Protein AF-A0A379QWG7-F1 (afdb_monomer_lite)

Radius of gyration: 18.18 Å; chains: 1; bounding box: 47×45×58 Å

Structure (mmCIF, N/CA/C/O backbone):
data_AF-A0A379QWG7-F1
#
_entry.id   AF-A0A379QWG7-F1
#
loop_
_atom_site.group_PDB
_atom_site.id
_atom_site.type_symbol
_atom_site.label_atom_id
_atom_site.label_alt_id
_atom_site.label_comp_id
_atom_site.label_asym_id
_atom_site.label_entity_id
_atom_site.label_seq_id
_atom_site.pdbx_PDB_ins_code
_atom_site.Cartn_x
_atom_site.Cartn_y
_atom_site.Cartn_z
_atom_site.occupancy
_atom_site.B_iso_or_equiv
_atom_site.auth_seq_id
_atom_site.auth_comp_id
_atom_site.auth_asym_id
_atom_site.auth_atom_id
_atom_site.pdbx_PDB_model_num
ATOM 1 N N . MET A 1 1 ? 1.769 11.450 21.518 1.00 50.53 1 MET A N 1
ATOM 2 C CA . MET A 1 1 ? 1.820 11.719 20.057 1.00 50.53 1 MET A CA 1
ATOM 3 C C . MET A 1 1 ? 2.424 10.487 19.404 1.00 50.53 1 MET A C 1
ATOM 5 O O . MET A 1 1 ? 3.261 9.850 20.027 1.00 50.53 1 MET A O 1
ATOM 9 N N . THR A 1 2 ? 2.020 10.088 18.199 1.00 61.00 2 THR A N 1
ATOM 10 C CA . THR A 1 2 ? 2.619 8.889 17.585 1.00 61.00 2 THR A CA 1
ATOM 11 C C . THR A 1 2 ? 4.026 9.212 17.104 1.00 61.00 2 THR A C 1
ATOM 13 O O . THR A 1 2 ? 4.206 9.893 16.099 1.00 61.00 2 THR A O 1
ATOM 16 N N . HIS A 1 3 ? 5.034 8.744 17.835 1.00 81.44 3 HIS A N 1
ATOM 17 C CA . HIS A 1 3 ? 6.423 8.904 17.430 1.00 81.44 3 HIS A CA 1
ATOM 18 C C . HIS A 1 3 ? 6.756 7.872 16.356 1.00 81.44 3 HIS A C 1
ATOM 20 O O . HIS A 1 3 ? 6.786 6.666 16.615 1.00 81.44 3 HIS A O 1
ATOM 26 N N . TYR A 1 4 ? 7.032 8.355 15.151 1.00 88.44 4 TYR A N 1
ATOM 27 C CA . TYR A 1 4 ? 7.558 7.543 14.069 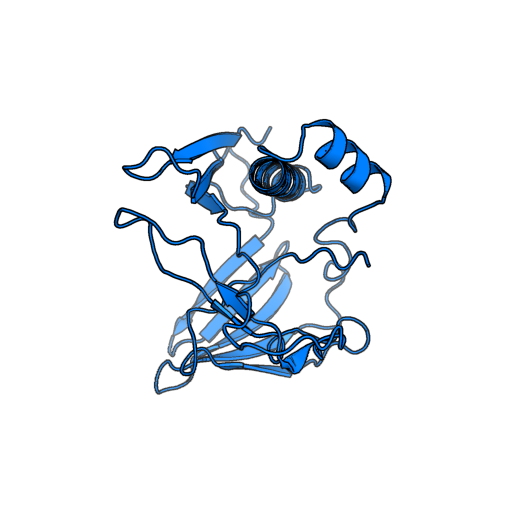1.00 88.44 4 TYR A CA 1
ATOM 28 C C . TYR A 1 4 ? 8.838 8.162 13.516 1.00 88.44 4 TYR A C 1
ATOM 30 O O . TYR A 1 4 ? 9.071 9.366 13.611 1.00 88.44 4 TYR A O 1
ATOM 38 N N . TRP A 1 5 ? 9.686 7.319 12.948 1.00 92.31 5 TRP A N 1
ATOM 39 C CA . TRP A 1 5 ? 10.836 7.740 12.159 1.00 92.31 5 TRP A CA 1
ATOM 40 C C . TRP A 1 5 ? 10.999 6.779 10.995 1.00 92.31 5 TRP A C 1
ATOM 42 O O . TRP A 1 5 ? 10.499 5.652 11.023 1.00 92.31 5 TRP A O 1
ATOM 52 N N . TRP A 1 6 ? 11.723 7.215 9.975 1.00 93.81 6 TRP A N 1
ATOM 53 C CA . TRP A 1 6 ? 12.024 6.377 8.831 1.00 93.81 6 TRP A CA 1
ATOM 54 C C . TRP A 1 6 ? 13.507 6.362 8.512 1.00 93.81 6 TRP A C 1
ATOM 56 O O . TRP A 1 6 ? 14.274 7.233 8.927 1.00 93.81 6 TRP A O 1
ATOM 66 N N . LYS A 1 7 ? 13.896 5.357 7.740 1.00 93.31 7 LYS A N 1
ATOM 67 C CA . LYS A 1 7 ? 15.240 5.195 7.210 1.00 93.31 7 LYS A CA 1
ATOM 68 C C . LYS A 1 7 ? 15.156 4.731 5.762 1.00 93.31 7 LYS A C 1
ATOM 70 O O . LYS A 1 7 ? 14.392 3.820 5.447 1.00 93.31 7 LYS A O 1
ATOM 75 N N . ASP A 1 8 ? 15.977 5.323 4.904 1.00 92.06 8 ASP A N 1
ATOM 76 C CA . ASP A 1 8 ? 16.144 4.837 3.538 1.00 92.06 8 ASP A CA 1
ATOM 77 C C . ASP A 1 8 ? 16.854 3.485 3.519 1.00 92.06 8 ASP A C 1
ATOM 79 O O . ASP A 1 8 ? 17.872 3.273 4.189 1.00 92.06 8 ASP A O 1
ATOM 83 N N . LEU A 1 9 ? 16.312 2.570 2.724 1.00 89.25 9 LEU A N 1
ATOM 84 C CA . LEU A 1 9 ? 16.911 1.277 2.460 1.00 89.25 9 LEU A CA 1
ATOM 85 C C . LEU A 1 9 ? 17.646 1.335 1.129 1.00 89.25 9 LEU A C 1
ATOM 87 O O . LEU A 1 9 ? 17.055 1.626 0.089 1.00 89.25 9 LEU A O 1
ATOM 91 N N . LEU A 1 10 ? 18.942 1.041 1.179 1.00 89.38 10 LEU A N 1
ATOM 92 C CA . LEU A 1 10 ? 19.807 0.936 0.013 1.00 89.38 10 LEU A CA 1
ATOM 93 C C . LEU A 1 10 ? 20.248 -0.520 -0.162 1.00 89.38 10 LEU A C 1
ATOM 95 O O . LEU A 1 10 ? 20.525 -1.201 0.829 1.00 89.38 10 LEU A O 1
ATOM 99 N N . ASP A 1 11 ? 20.329 -0.996 -1.403 1.00 87.12 11 ASP A N 1
ATOM 100 C CA . ASP A 1 11 ? 20.939 -2.295 -1.699 1.00 87.12 11 ASP A CA 1
ATOM 101 C C . ASP A 1 11 ? 22.477 -2.251 -1.605 1.00 87.12 11 ASP A C 1
ATOM 103 O O . ASP A 1 11 ? 23.086 -1.224 -1.294 1.00 87.12 11 ASP A O 1
ATOM 107 N N . ARG A 1 12 ? 23.135 -3.377 -1.911 1.00 85.81 12 ARG A N 1
ATOM 108 C CA . ARG A 1 12 ? 24.607 -3.481 -1.909 1.00 85.81 12 ARG A CA 1
ATOM 109 C C . ARG A 1 12 ? 25.300 -2.571 -2.930 1.00 85.81 12 ARG A C 1
ATOM 111 O O . ARG A 1 12 ? 26.495 -2.332 -2.797 1.00 85.81 12 ARG A O 1
ATOM 118 N N . ASN A 1 13 ? 24.571 -2.072 -3.926 1.00 87.31 13 ASN A N 1
ATOM 119 C CA . ASN A 1 13 ? 25.066 -1.168 -4.959 1.00 87.31 13 ASN A CA 1
ATOM 120 C C . ASN A 1 13 ? 24.729 0.303 -4.650 1.00 87.31 13 ASN A C 1
ATOM 122 O O . ASN A 1 13 ? 24.830 1.145 -5.543 1.00 87.31 13 ASN A O 1
ATOM 126 N N . ASN A 1 14 ? 24.313 0.618 -3.416 1.00 86.75 14 ASN A N 1
ATOM 127 C CA . ASN A 1 14 ? 23.838 1.939 -2.993 1.00 86.75 14 ASN A CA 1
ATOM 128 C C . ASN A 1 14 ? 22.630 2.458 -3.793 1.00 86.75 14 ASN A C 1
ATOM 130 O O . ASN A 1 14 ? 22.394 3.666 -3.852 1.00 86.75 14 ASN A O 1
ATOM 134 N N . ARG A 1 15 ? 21.839 1.570 -4.407 1.00 87.31 15 ARG A N 1
ATOM 135 C CA . ARG A 1 15 ? 20.581 1.954 -5.055 1.00 87.31 15 ARG A CA 1
ATOM 136 C C . ARG A 1 15 ? 19.470 1.972 -4.025 1.00 87.31 15 ARG A C 1
ATOM 138 O O . ARG A 1 15 ? 19.380 1.067 -3.202 1.00 87.31 15 ARG A O 1
ATOM 145 N N . TRP A 1 16 ? 18.616 2.985 -4.089 1.00 87.88 16 TRP A N 1
ATOM 146 C CA . TRP A 1 16 ? 17.470 3.100 -3.197 1.00 87.88 16 TRP A CA 1
ATOM 147 C C . TRP A 1 16 ? 16.406 2.043 -3.518 1.00 87.88 16 TRP A C 1
ATOM 149 O O . TRP A 1 16 ? 16.041 1.857 -4.677 1.00 87.88 16 TRP A O 1
ATOM 159 N N . GLN A 1 17 ? 15.932 1.345 -2.486 1.00 86.50 17 GLN A N 1
ATOM 160 C CA . GLN A 1 17 ? 15.049 0.176 -2.593 1.00 86.50 17 GLN A CA 1
ATOM 161 C C . GLN A 1 17 ? 13.697 0.366 -1.899 1.00 86.50 17 GLN A C 1
ATOM 163 O O . GLN A 1 17 ? 12.757 -0.387 -2.163 1.00 86.50 17 GLN A O 1
ATOM 168 N N . GLY A 1 18 ? 13.597 1.339 -0.996 1.00 88.94 18 GLY A N 1
ATOM 169 C CA . GLY A 1 18 ? 12.393 1.595 -0.219 1.00 88.94 18 GLY A CA 1
ATOM 170 C C . GLY A 1 18 ? 12.673 2.369 1.062 1.00 88.94 18 GLY A C 1
ATOM 171 O O . GLY A 1 18 ? 13.800 2.776 1.347 1.00 88.94 18 GLY A O 1
ATOM 172 N N . LEU A 1 19 ? 11.620 2.537 1.849 1.00 91.06 19 LEU A N 1
ATOM 173 C CA . LEU A 1 19 ? 11.613 3.239 3.119 1.00 91.06 19 LEU A CA 1
ATOM 174 C C . LEU A 1 19 ? 11.220 2.263 4.232 1.00 91.06 19 LEU A C 1
ATOM 176 O O . LEU A 1 19 ? 10.144 1.666 4.197 1.00 91.06 19 LEU A O 1
ATOM 180 N N . GLU A 1 20 ? 12.078 2.117 5.236 1.00 91.56 20 GLU A N 1
ATOM 181 C CA . GLU A 1 20 ? 11.698 1.467 6.486 1.00 91.56 20 GLU A CA 1
ATOM 182 C C . GLU A 1 20 ? 11.073 2.508 7.409 1.00 91.56 20 GLU A C 1
ATOM 184 O O . GLU A 1 20 ? 11.750 3.441 7.836 1.00 91.56 20 GLU A O 1
ATOM 189 N N . LEU A 1 21 ? 9.798 2.336 7.737 1.00 90.12 21 LEU A N 1
ATOM 190 C CA . LEU A 1 21 ? 9.061 3.171 8.676 1.00 90.12 21 LEU A CA 1
ATOM 191 C C . LEU A 1 21 ? 8.935 2.428 10.005 1.00 90.12 21 LEU A C 1
ATOM 193 O O . LEU A 1 21 ? 8.386 1.330 10.062 1.00 90.12 21 LEU A O 1
ATOM 197 N N . THR A 1 22 ? 9.421 3.019 11.092 1.00 90.06 22 THR A N 1
ATOM 198 C CA . THR A 1 22 ? 9.219 2.472 12.436 1.00 90.06 22 THR A CA 1
ATOM 199 C C . THR A 1 22 ? 8.227 3.331 13.194 1.00 90.06 22 THR A C 1
ATOM 201 O O . THR A 1 22 ? 8.456 4.521 13.396 1.00 90.06 22 THR A O 1
ATOM 204 N N . VAL A 1 23 ? 7.143 2.705 13.645 1.00 86.38 23 VAL A N 1
ATOM 205 C CA . VAL A 1 23 ? 6.080 3.344 14.419 1.00 86.38 23 VAL A CA 1
ATOM 206 C C . VAL A 1 23 ? 6.169 2.858 15.863 1.00 86.38 23 VAL A C 1
ATOM 208 O O . VAL A 1 23 ? 6.105 1.653 16.117 1.00 86.38 23 VAL A O 1
ATOM 211 N N . ARG A 1 24 ? 6.319 3.775 16.826 1.00 83.38 24 ARG A N 1
ATOM 212 C CA . ARG A 1 24 ? 6.242 3.457 18.260 1.00 83.38 24 ARG A CA 1
ATOM 213 C C . ARG A 1 24 ? 4.865 3.800 18.811 1.00 83.38 24 ARG A C 1
ATOM 215 O O . ARG A 1 24 ? 4.345 4.887 18.578 1.00 83.38 24 ARG A O 1
ATOM 222 N N . ALA A 1 25 ? 4.312 2.879 19.595 1.00 68.69 25 ALA A N 1
ATOM 223 C CA . ALA A 1 25 ? 3.125 3.143 20.393 1.00 68.69 25 ALA A CA 1
ATOM 224 C C . ALA A 1 25 ? 3.526 3.942 21.634 1.00 68.69 25 ALA A C 1
ATOM 226 O O . ALA A 1 25 ? 4.275 3.449 22.476 1.00 68.69 25 ALA A O 1
ATOM 227 N N . GLU A 1 26 ? 2.980 5.144 21.783 1.00 61.19 26 GLU A N 1
ATOM 228 C CA . GLU A 1 26 ? 2.817 5.748 23.102 1.00 61.19 26 GLU A CA 1
ATOM 229 C C . GLU A 1 26 ? 1.420 5.406 23.600 1.00 61.19 26 GLU A C 1
ATOM 231 O O . GLU A 1 26 ? 0.471 5.995 23.103 1.00 61.19 26 GLU A O 1
ATOM 236 N N . GLN A 1 27 ? 1.301 4.443 24.520 1.00 49.34 27 GLN A N 1
ATOM 237 C CA . GLN A 1 27 ? 0.173 4.201 25.446 1.00 49.34 27 GLN A CA 1
ATOM 238 C C . GLN A 1 27 ? -1.276 4.512 24.973 1.00 49.34 27 GLN A C 1
ATOM 240 O O . GLN A 1 27 ? -2.136 4.790 25.801 1.00 49.34 27 GLN A O 1
ATOM 245 N N . HIS A 1 28 ? -1.589 4.444 23.678 1.00 49.31 28 HIS A N 1
ATOM 246 C CA . HIS A 1 28 ? -2.943 4.603 23.151 1.00 49.31 28 HIS A CA 1
ATOM 247 C C . HIS A 1 28 ? -3.473 3.215 22.778 1.00 49.31 28 HIS A C 1
ATOM 249 O O . HIS A 1 28 ? -2.870 2.547 21.935 1.00 49.31 28 HIS A O 1
ATOM 255 N N . PRO A 1 29 ? -4.569 2.752 23.404 1.00 49.34 29 PRO A N 1
ATOM 256 C CA . PRO A 1 29 ? -5.037 1.374 23.271 1.00 49.34 29 PRO A CA 1
ATOM 257 C C . PRO A 1 29 ? -5.868 1.107 22.005 1.00 49.34 29 PRO A C 1
ATOM 259 O O . PRO A 1 29 ? -6.360 -0.001 21.845 1.00 49.34 29 PRO A O 1
ATOM 262 N N . GLY A 1 30 ? -6.046 2.085 21.111 1.00 56.34 30 GLY A N 1
ATOM 263 C CA . GLY A 1 30 ? -6.818 1.907 19.880 1.00 56.34 30 GLY A CA 1
ATOM 264 C C . GLY A 1 30 ? -5.911 1.845 18.660 1.00 56.34 30 GLY A C 1
ATOM 265 O O . GLY A 1 30 ? -5.319 2.856 18.284 1.00 56.34 30 GLY A O 1
ATOM 266 N N . HIS A 1 31 ? -5.790 0.683 18.024 1.00 62.09 31 HIS A N 1
ATOM 267 C CA . HIS A 1 31 ? -5.267 0.626 16.664 1.00 62.09 31 HIS A CA 1
ATOM 268 C C . HIS A 1 31 ? -6.365 1.109 15.716 1.00 62.09 31 HIS A C 1
ATOM 270 O O . HIS A 1 31 ? -7.486 0.605 15.748 1.00 62.09 31 HIS A O 1
ATOM 276 N N . ALA A 1 32 ? -6.059 2.106 14.880 1.00 72.88 32 ALA A N 1
ATOM 277 C CA . ALA A 1 32 ? -7.035 2.585 13.907 1.00 72.88 32 ALA A CA 1
ATOM 278 C C . ALA A 1 32 ? -7.367 1.491 12.898 1.00 72.88 32 ALA A C 1
ATOM 280 O O . ALA A 1 32 ? -8.504 1.419 12.463 1.00 72.88 32 ALA A O 1
ATOM 281 N N . MET A 1 33 ? -6.397 0.640 12.556 1.00 82.81 33 MET A N 1
ATOM 282 C CA . MET A 1 33 ? -6.562 -0.459 11.620 1.00 82.81 33 MET A CA 1
ATOM 283 C C . MET A 1 33 ? -5.943 -1.741 12.175 1.00 82.81 33 MET A C 1
ATOM 285 O O . MET A 1 33 ? -4.798 -1.739 12.631 1.00 82.81 33 MET A O 1
ATOM 289 N N . GLU A 1 34 ? -6.682 -2.844 12.107 1.00 82.12 34 GLU A N 1
ATOM 290 C CA . GLU A 1 34 ? -6.242 -4.153 12.591 1.00 82.12 34 GLU A CA 1
ATOM 291 C C . GLU A 1 34 ? -6.563 -5.244 11.577 1.00 82.12 34 GLU A C 1
ATOM 293 O O . GLU A 1 34 ? -7.668 -5.311 11.048 1.00 82.12 34 GLU A O 1
ATOM 298 N N . MET A 1 35 ? -5.603 -6.134 11.324 1.00 84.25 35 MET A N 1
ATOM 299 C CA . MET A 1 35 ? -5.851 -7.360 10.570 1.00 84.25 35 MET A CA 1
ATOM 300 C C . MET A 1 35 ? -6.106 -8.499 11.553 1.00 84.25 35 MET A C 1
ATOM 302 O O . MET A 1 35 ? -5.188 -8.954 12.239 1.00 84.25 35 MET A O 1
ATOM 306 N N . LEU A 1 36 ? -7.343 -8.981 11.595 1.00 85.06 36 LEU A N 1
ATOM 307 C CA . LEU A 1 36 ? -7.718 -10.180 12.328 1.00 85.06 36 LEU A CA 1
ATOM 308 C C . LEU A 1 36 ? -7.524 -11.400 11.433 1.00 85.06 36 LEU A C 1
ATOM 310 O O . LEU A 1 36 ? -7.947 -11.409 10.279 1.00 85.06 36 LEU A O 1
ATOM 314 N N . SER A 1 37 ? -6.911 -12.447 11.978 1.00 82.44 37 SER A N 1
ATOM 315 C CA . SER A 1 37 ? -6.761 -13.742 11.315 1.00 82.44 37 SER A CA 1
ATOM 316 C C . SER A 1 37 ? -7.429 -14.819 12.160 1.00 82.44 37 SER A C 1
ATOM 318 O O . SER A 1 37 ? -7.222 -14.888 13.371 1.00 82.44 37 SER A O 1
ATOM 320 N N . GLY A 1 38 ? -8.263 -15.633 11.524 1.00 79.88 38 GLY A N 1
ATOM 321 C CA . GLY A 1 38 ? -9.002 -16.728 12.133 1.00 79.88 38 GLY A CA 1
ATOM 322 C C . GLY A 1 38 ? -8.676 -18.073 11.489 1.00 79.88 38 GLY A C 1
ATOM 323 O O . GLY A 1 38 ? -7.869 -18.195 10.566 1.00 79.88 38 GLY A O 1
ATOM 324 N N . HIS A 1 39 ? -9.335 -19.123 11.973 1.00 81.00 39 HIS A N 1
ATOM 325 C CA . HIS A 1 39 ? -9.154 -20.467 11.432 1.00 81.00 39 HIS A CA 1
ATOM 326 C C . HIS A 1 39 ? -9.584 -20.567 9.960 1.00 81.00 39 HIS A C 1
ATOM 328 O O . HIS A 1 39 ? -10.506 -19.882 9.513 1.00 81.00 39 HIS A O 1
ATOM 334 N N . HIS A 1 40 ? -8.951 -21.495 9.236 1.00 79.88 40 HIS A N 1
ATOM 335 C CA . HIS A 1 40 ? -9.235 -21.803 7.829 1.00 79.88 40 HIS A CA 1
ATOM 336 C C . HIS A 1 40 ? -8.967 -20.643 6.856 1.00 79.88 40 HIS A C 1
ATOM 338 O O . HIS A 1 40 ? -9.711 -20.462 5.897 1.00 79.88 40 HIS A O 1
ATOM 344 N N . GLY A 1 41 ? -7.921 -19.846 7.105 1.00 79.19 41 GLY A N 1
ATOM 345 C CA . GLY A 1 41 ? -7.493 -18.788 6.181 1.00 79.19 41 GLY A CA 1
ATOM 346 C C . GLY A 1 41 ? -8.476 -17.621 6.070 1.00 79.19 41 GLY A C 1
ATOM 347 O O . GLY A 1 41 ? -8.436 -16.883 5.087 1.00 79.19 41 GLY A O 1
ATOM 348 N N . ARG A 1 42 ? -9.372 -17.469 7.053 1.00 85.81 42 ARG A N 1
ATOM 349 C CA . ARG A 1 42 ? -10.312 -16.350 7.145 1.00 85.81 42 ARG A CA 1
ATOM 350 C C . ARG A 1 42 ? -9.627 -15.173 7.809 1.00 85.81 42 ARG A C 1
ATOM 352 O O . ARG A 1 42 ? -9.010 -15.330 8.857 1.00 85.81 42 ARG A O 1
ATOM 359 N N . MET A 1 43 ? -9.765 -14.001 7.220 1.00 90.44 43 MET A N 1
ATOM 360 C CA . MET A 1 43 ? -9.179 -12.768 7.716 1.00 90.44 43 MET A CA 1
ATOM 361 C C . MET A 1 43 ? -10.221 -11.652 7.663 1.00 90.44 43 MET A C 1
ATOM 363 O O . MET A 1 43 ? -11.184 -11.725 6.899 1.00 90.44 43 MET A O 1
ATOM 367 N N . ALA A 1 44 ? -10.043 -10.625 8.478 1.00 88.12 44 ALA A N 1
ATOM 368 C CA . ALA A 1 44 ? -10.850 -9.418 8.424 1.00 88.12 44 ALA A CA 1
ATOM 369 C C . ALA A 1 44 ? -9.958 -8.212 8.691 1.00 88.12 44 ALA A C 1
ATOM 371 O O . ALA A 1 44 ? -9.223 -8.200 9.677 1.00 88.12 44 ALA A O 1
ATOM 372 N N . LEU A 1 45 ? -10.039 -7.202 7.829 1.00 87.75 45 LEU A N 1
ATOM 373 C CA . LEU A 1 45 ? -9.445 -5.906 8.114 1.00 87.75 45 LEU A CA 1
ATOM 374 C C . LEU A 1 45 ? -10.488 -5.054 8.826 1.00 87.75 45 LEU A C 1
ATOM 376 O O . LEU A 1 45 ? -11.557 -4.789 8.275 1.00 87.75 45 LEU A O 1
ATOM 380 N N . GLN A 1 46 ? -10.170 -4.625 10.037 1.00 86.44 46 GLN A N 1
ATOM 381 C CA . GLN A 1 46 ? -10.980 -3.701 10.809 1.00 86.44 46 GLN A CA 1
ATOM 382 C C . GLN A 1 46 ? -10.397 -2.298 10.750 1.00 86.44 46 GLN A C 1
ATOM 384 O O . GLN A 1 46 ? -9.178 -2.132 10.742 1.00 86.44 46 GLN A O 1
ATOM 389 N N . PHE A 1 47 ? -11.273 -1.302 10.742 1.00 84.62 47 PHE A N 1
ATOM 390 C CA . PHE A 1 47 ? -10.942 0.095 10.940 1.00 84.62 47 PHE A CA 1
ATOM 391 C C . PHE A 1 47 ? -11.838 0.675 12.032 1.00 84.62 47 PHE A C 1
ATOM 393 O O . PHE A 1 47 ? -13.057 0.582 11.954 1.00 84.62 47 PHE A O 1
ATOM 400 N N . GLN A 1 48 ? -11.227 1.220 13.084 1.00 80.50 48 GLN A N 1
ATOM 401 C CA . GLN A 1 48 ? -11.913 1.770 14.260 1.00 80.50 48 GLN A CA 1
ATOM 402 C C . GLN A 1 48 ? -12.937 0.803 14.898 1.00 80.50 48 GLN A C 1
ATOM 404 O O . GLN A 1 48 ? -13.961 1.224 15.424 1.00 80.50 48 GLN A O 1
ATOM 409 N N . GLY A 1 49 ? -12.651 -0.503 14.865 1.00 81.62 49 GLY A N 1
ATOM 410 C CA . GLY A 1 49 ? -13.513 -1.555 15.422 1.00 81.62 49 GLY A CA 1
ATOM 411 C C . GLY A 1 49 ? -14.615 -2.060 14.483 1.00 81.62 49 GLY A C 1
ATOM 412 O O . GLY A 1 49 ? -15.255 -3.065 14.790 1.00 81.62 49 GLY A O 1
ATOM 413 N N . GLU A 1 50 ? -14.808 -1.436 13.321 1.00 87.56 50 GLU A N 1
ATOM 414 C CA . GLU A 1 50 ? -15.737 -1.894 12.286 1.00 87.56 50 GLU A CA 1
ATOM 415 C C . GLU A 1 50 ? -14.994 -2.630 11.166 1.00 87.56 50 GLU A C 1
ATOM 417 O O . GLU A 1 50 ? -13.831 -2.361 10.881 1.00 87.56 50 GLU A O 1
ATOM 422 N N . THR A 1 51 ? -15.630 -3.617 10.529 1.00 88.56 51 THR A N 1
ATOM 423 C CA . THR A 1 51 ? -14.958 -4.402 9.479 1.00 88.56 51 THR A CA 1
ATOM 424 C C . THR A 1 51 ? -15.021 -3.680 8.136 1.00 88.56 51 THR A C 1
ATOM 426 O O . THR A 1 51 ? -16.112 -3.478 7.602 1.00 88.56 51 THR A O 1
ATOM 429 N N . LEU A 1 52 ? -13.855 -3.342 7.575 1.00 87.44 52 LEU A N 1
ATOM 430 C CA . LEU A 1 52 ? -13.705 -2.791 6.223 1.00 87.44 52 LEU A CA 1
ATOM 431 C C . LEU A 1 52 ? -13.877 -3.867 5.154 1.00 87.44 52 LEU A C 1
ATOM 433 O O . LEU A 1 52 ? -14.572 -3.660 4.161 1.00 87.44 52 LEU A O 1
ATOM 437 N N . PHE A 1 53 ? -13.227 -5.015 5.341 1.00 87.50 53 PHE A N 1
ATOM 438 C CA . PHE A 1 53 ? -13.407 -6.159 4.459 1.00 87.50 53 PHE A CA 1
ATOM 439 C C . PHE A 1 53 ? -13.166 -7.479 5.178 1.00 87.50 53 PHE A C 1
ATOM 441 O O . PHE A 1 53 ? -12.363 -7.573 6.109 1.00 87.50 53 PHE A O 1
ATOM 448 N N . TRP A 1 54 ? -13.823 -8.518 4.676 1.00 91.00 54 TRP A N 1
ATOM 449 C CA . TRP A 1 54 ? -13.509 -9.907 4.980 1.00 91.00 54 TRP A CA 1
ATOM 450 C C . TRP A 1 54 ? -12.674 -10.495 3.856 1.00 91.00 54 TRP A C 1
ATOM 452 O O . TRP A 1 54 ? -12.843 -10.135 2.693 1.00 91.00 54 TRP A O 1
ATOM 462 N N . ALA A 1 55 ? -11.793 -11.423 4.200 1.00 89.75 55 ALA A N 1
ATOM 463 C CA . ALA A 1 55 ? -11.015 -12.169 3.237 1.00 89.75 55 ALA A CA 1
ATOM 464 C C . ALA A 1 55 ? -11.021 -13.664 3.562 1.00 89.75 55 ALA A C 1
ATOM 466 O O . ALA A 1 55 ? -11.033 -14.059 4.728 1.00 89.75 55 ALA A O 1
ATOM 467 N N . THR A 1 56 ? -10.988 -14.513 2.540 1.00 88.62 56 THR A N 1
ATOM 468 C CA . THR A 1 56 ? -10.714 -15.944 2.707 1.00 88.62 56 THR A CA 1
ATOM 469 C C . THR A 1 56 ? -9.703 -16.403 1.677 1.00 88.62 56 THR A C 1
ATOM 471 O O . THR A 1 56 ? -9.855 -16.147 0.485 1.00 88.62 56 THR A O 1
ATOM 474 N N . MET A 1 57 ? -8.670 -17.094 2.140 1.00 85.00 57 MET A N 1
ATOM 475 C CA . MET A 1 57 ? -7.653 -17.673 1.270 1.00 85.00 57 MET A CA 1
ATOM 476 C C . MET A 1 57 ? -8.222 -18.845 0.464 1.00 85.00 57 MET A C 1
ATOM 478 O O . MET A 1 57 ? -9.049 -19.615 0.966 1.00 85.00 57 MET A O 1
ATOM 482 N N . LEU A 1 58 ? -7.784 -18.973 -0.788 1.00 84.12 58 LEU A N 1
ATOM 483 C CA . LEU A 1 58 ? -8.048 -20.151 -1.605 1.00 84.12 58 LEU A CA 1
ATOM 484 C C . LEU A 1 58 ? -7.313 -21.375 -1.037 1.00 84.12 58 LEU A C 1
ATOM 486 O O . LEU A 1 58 ? -6.281 -21.257 -0.377 1.00 84.12 58 LEU A O 1
ATOM 490 N N . LYS A 1 59 ? -7.844 -22.579 -1.281 1.00 84.06 59 LYS A N 1
ATOM 491 C CA . LYS A 1 59 ? -7.304 -23.830 -0.705 1.00 84.06 59 LYS A CA 1
ATOM 492 C C . LYS A 1 59 ? -5.890 -24.157 -1.187 1.00 84.06 59 LYS A C 1
ATOM 494 O O . LYS A 1 59 ? -5.109 -24.760 -0.460 1.00 84.06 59 LYS A O 1
ATOM 499 N N . ASP A 1 60 ? -5.586 -23.779 -2.413 1.00 81.56 60 ASP A N 1
ATOM 500 C CA . ASP A 1 60 ? -4.285 -23.883 -3.071 1.00 81.56 60 ASP A CA 1
ATOM 501 C C . ASP A 1 60 ? -3.361 -22.697 -2.748 1.00 81.56 60 ASP A C 1
ATOM 503 O O . ASP A 1 60 ? -2.222 -22.684 -3.197 1.00 81.56 60 ASP A O 1
ATOM 507 N N . HIS A 1 61 ? -3.817 -21.740 -1.927 1.00 74.88 61 HIS A N 1
ATOM 508 C CA . HIS A 1 61 ? -3.054 -20.563 -1.499 1.00 74.88 61 HIS A CA 1
ATOM 509 C C . HIS A 1 61 ? -2.606 -19.673 -2.676 1.00 74.88 61 HIS A C 1
ATOM 511 O O . HIS A 1 61 ? -1.651 -18.906 -2.549 1.00 74.88 61 HIS A O 1
ATOM 517 N N . SER A 1 62 ? -3.305 -19.764 -3.812 1.00 74.62 62 SER A N 1
ATOM 518 C CA . SER A 1 62 ? -3.061 -18.970 -5.025 1.00 74.62 62 SER A CA 1
ATOM 519 C C . SER A 1 62 ? -3.660 -17.567 -4.960 1.00 74.62 62 SER A C 1
ATOM 521 O O . SER A 1 62 ? -3.293 -16.707 -5.750 1.00 74.62 62 SER A O 1
ATOM 523 N N . GLY A 1 63 ? -4.548 -17.307 -4.001 1.00 76.56 63 GLY A N 1
ATOM 524 C CA . GLY A 1 63 ? -5.215 -16.021 -3.888 1.00 76.56 63 GLY A CA 1
ATOM 525 C C . GLY A 1 63 ? -6.156 -15.918 -2.699 1.00 76.56 63 GLY A C 1
ATOM 526 O O . GLY A 1 63 ? -6.236 -16.812 -1.846 1.00 76.56 63 GLY A O 1
ATOM 527 N N . VAL A 1 64 ? -6.893 -14.811 -2.653 1.00 83.75 64 VAL A N 1
ATOM 528 C CA . VAL A 1 64 ? -7.892 -14.507 -1.624 1.00 83.75 64 VAL A CA 1
ATOM 529 C C . VAL A 1 64 ? -9.174 -13.969 -2.247 1.00 83.75 64 VAL A C 1
ATOM 531 O O . VAL A 1 64 ? -9.155 -13.088 -3.103 1.00 83.75 64 VAL A O 1
ATOM 534 N N . TRP A 1 65 ? -10.313 -14.454 -1.765 1.00 87.00 65 TRP A N 1
ATOM 535 C CA . TRP A 1 65 ? -11.586 -13.768 -1.956 1.00 87.00 65 TRP A CA 1
ATOM 536 C C . TRP A 1 65 ? -11.692 -12.632 -0.953 1.00 87.00 65 TRP A C 1
ATOM 538 O O . TRP A 1 65 ? -11.565 -12.881 0.241 1.00 87.00 65 TRP A O 1
ATOM 548 N N . LEU A 1 66 ? -11.957 -11.422 -1.431 1.00 87.44 66 LEU A N 1
ATOM 549 C CA . LEU A 1 66 ? -12.249 -10.229 -0.648 1.00 87.44 66 LEU A CA 1
ATOM 550 C C . LEU A 1 66 ? -13.741 -9.908 -0.735 1.00 87.44 66 LEU A C 1
ATOM 552 O O . LEU A 1 66 ? -14.332 -9.948 -1.814 1.00 87.44 66 LEU A O 1
ATOM 556 N N . VAL A 1 67 ? -14.340 -9.553 0.396 1.00 88.25 67 VAL A N 1
ATOM 557 C CA . VAL A 1 67 ? -15.707 -9.039 0.496 1.00 88.25 67 VAL A CA 1
ATOM 558 C C . VAL A 1 67 ? -15.635 -7.680 1.177 1.00 88.25 67 VAL A C 1
ATOM 560 O O . VAL A 1 67 ? -15.324 -7.603 2.365 1.00 88.25 67 VAL A O 1
ATOM 563 N N . PHE A 1 68 ? -15.893 -6.614 0.426 1.00 84.88 68 PHE A N 1
ATOM 564 C CA . PHE A 1 68 ? -15.859 -5.242 0.918 1.00 84.88 68 PHE A CA 1
ATOM 565 C C . PHE A 1 68 ? -17.168 -4.873 1.608 1.00 84.88 68 PHE A C 1
ATOM 567 O O . PHE A 1 68 ? -18.261 -5.132 1.097 1.00 84.88 68 PHE A O 1
ATOM 574 N N . ASN A 1 69 ? -17.051 -4.201 2.748 1.00 84.25 69 ASN A N 1
ATOM 575 C CA . ASN A 1 69 ? -18.177 -3.563 3.403 1.00 84.25 69 ASN A CA 1
ATOM 576 C C . ASN A 1 69 ? -18.427 -2.187 2.766 1.00 84.25 69 ASN A C 1
ATOM 578 O O . ASN A 1 69 ? -17.879 -1.182 3.210 1.00 84.25 69 ASN A O 1
ATOM 582 N N . ALA A 1 70 ? -19.239 -2.158 1.707 1.00 79.31 70 ALA A N 1
ATOM 583 C CA . ALA A 1 70 ? -19.553 -0.935 0.958 1.00 79.31 70 ALA A CA 1
ATOM 584 C C . ALA A 1 70 ? -20.283 0.138 1.790 1.00 79.31 70 ALA A C 1
ATOM 586 O O . ALA A 1 70 ? -20.278 1.310 1.419 1.00 79.31 70 ALA A O 1
ATOM 587 N N . ASP A 1 71 ? -20.909 -0.267 2.896 1.00 80.50 71 ASP A N 1
ATOM 588 C CA . ASP A 1 71 ? -21.658 0.614 3.791 1.00 80.50 71 ASP A CA 1
ATOM 589 C C . ASP A 1 71 ? -20.791 1.120 4.958 1.00 80.50 71 ASP A C 1
ATOM 591 O O . ASP A 1 71 ? -21.287 1.796 5.858 1.00 80.50 71 ASP A O 1
ATOM 595 N N . HIS A 1 72 ? -19.490 0.801 4.967 1.00 81.12 72 HIS A N 1
ATOM 596 C CA . HIS A 1 72 ? -18.597 1.215 6.038 1.00 81.12 72 HIS A CA 1
ATOM 597 C C . HIS A 1 72 ? -18.412 2.748 6.032 1.00 81.12 72 HIS A C 1
ATOM 599 O O . HIS A 1 72 ? -17.878 3.300 5.061 1.00 81.12 72 HIS A O 1
ATOM 605 N N . PRO A 1 73 ? -18.744 3.453 7.129 1.00 74.69 73 PRO A N 1
ATOM 606 C CA . PRO A 1 73 ? -18.794 4.917 7.168 1.00 74.69 73 PRO A CA 1
ATOM 607 C C . PRO A 1 73 ? -17.439 5.572 6.862 1.00 74.69 73 PRO A C 1
ATOM 609 O O . PRO A 1 73 ? -17.379 6.598 6.195 1.00 74.69 73 PRO A O 1
ATOM 612 N N . GLY A 1 74 ? -16.338 4.944 7.286 1.00 72.88 74 GLY A N 1
ATOM 613 C CA . GLY A 1 74 ? -14.973 5.431 7.051 1.00 72.88 74 GLY A CA 1
ATOM 614 C C . GLY A 1 74 ? -14.313 5.025 5.724 1.00 72.88 74 GLY A C 1
ATOM 615 O O . GLY A 1 74 ? -13.158 5.382 5.517 1.00 72.88 74 GLY A O 1
ATOM 616 N N . GLN A 1 75 ? -14.971 4.277 4.822 1.00 70.56 75 GLN A N 1
ATOM 617 C CA . GLN A 1 75 ? -14.287 3.697 3.647 1.00 70.56 75 GLN A CA 1
ATOM 618 C C . GLN A 1 75 ? -13.718 4.759 2.690 1.00 70.56 75 GLN A C 1
ATOM 620 O O . GLN A 1 75 ? -12.646 4.569 2.119 1.00 70.56 75 GLN A O 1
ATOM 625 N N . ARG A 1 76 ? -14.425 5.881 2.512 1.00 66.12 76 ARG A N 1
ATOM 626 C CA . ARG A 1 76 ? -14.034 6.954 1.579 1.00 66.12 76 ARG A CA 1
ATOM 627 C C . ARG A 1 76 ? -13.028 7.947 2.163 1.00 66.12 76 ARG A C 1
ATOM 629 O O . ARG A 1 76 ? -12.436 8.707 1.409 1.00 66.12 76 ARG A O 1
ATOM 636 N N . GLU A 1 77 ? -12.829 7.931 3.478 1.00 69.06 77 GLU A N 1
ATOM 637 C CA . GLU A 1 77 ? -12.042 8.939 4.205 1.00 69.06 77 GLU A CA 1
ATOM 638 C C . GLU A 1 77 ? -10.751 8.371 4.813 1.00 69.06 77 GLU A C 1
ATOM 640 O O . GLU A 1 77 ? -10.068 9.058 5.569 1.00 69.06 77 GLU A O 1
ATOM 645 N N . LEU A 1 78 ? -10.387 7.125 4.474 1.00 76.62 78 LEU A N 1
ATOM 646 C CA . LEU A 1 78 ? -9.180 6.469 4.991 1.00 76.62 78 LEU A CA 1
ATOM 647 C C . LEU A 1 78 ? -7.912 7.277 4.704 1.00 76.62 78 LEU A C 1
ATOM 649 O O . LEU A 1 78 ? -7.086 7.460 5.593 1.00 76.62 78 LEU A O 1
ATOM 653 N N . LEU A 1 79 ? -7.759 7.764 3.472 1.00 78.31 79 LEU A N 1
ATOM 654 C CA . LEU A 1 79 ? -6.652 8.622 3.067 1.00 78.31 79 LEU A CA 1
ATOM 655 C C . LEU A 1 79 ? -7.180 9.776 2.213 1.00 78.31 79 LEU A C 1
ATOM 657 O O . LEU A 1 79 ? -8.047 9.554 1.365 1.00 78.31 79 LEU A O 1
ATOM 661 N N . PRO A 1 80 ? -6.656 11.000 2.395 1.00 78.19 80 PRO A N 1
ATOM 662 C CA . PRO A 1 80 ? -7.013 12.112 1.530 1.00 78.19 80 PRO A CA 1
ATOM 663 C C . PRO A 1 80 ? -6.548 11.840 0.096 1.00 78.19 80 PRO A C 1
ATOM 665 O O . PRO A 1 80 ? -5.492 11.243 -0.127 1.00 78.19 80 PRO A O 1
ATOM 668 N N . SER A 1 81 ? -7.322 12.314 -0.879 1.00 82.62 81 SER A N 1
ATOM 669 C CA . SER A 1 81 ? -6.911 12.290 -2.282 1.00 82.62 81 SER A CA 1
ATOM 670 C C . SER A 1 81 ? -5.635 13.105 -2.485 1.00 82.62 81 SER A C 1
ATOM 672 O O . SER A 1 81 ? -5.466 14.167 -1.882 1.00 82.62 81 SER A O 1
ATOM 674 N N . VAL A 1 82 ? -4.756 12.626 -3.364 1.00 87.06 82 VAL A N 1
ATOM 675 C CA . VAL A 1 82 ? -3.565 13.375 -3.767 1.00 87.06 82 VAL A CA 1
ATOM 676 C C . VAL A 1 82 ? -4.001 14.602 -4.566 1.00 87.06 82 VAL A C 1
ATOM 678 O O . VAL A 1 82 ? -4.793 14.503 -5.503 1.00 87.06 82 VAL A O 1
ATOM 681 N N . THR A 1 83 ? -3.512 15.774 -4.173 1.00 89.06 83 THR A N 1
ATOM 682 C CA . THR A 1 83 ? -3.839 17.047 -4.823 1.00 89.06 83 THR A CA 1
ATOM 683 C C . THR A 1 83 ? -2.727 17.486 -5.771 1.00 89.06 83 THR A C 1
ATOM 685 O O . THR A 1 83 ? -1.566 17.115 -5.605 1.00 89.06 83 THR A O 1
ATOM 688 N N . SER A 1 84 ? -3.034 18.368 -6.727 1.00 88.81 84 SER A N 1
ATOM 689 C CA . SER A 1 84 ? -2.005 18.961 -7.597 1.00 88.81 84 SER A CA 1
ATOM 690 C C . SER A 1 84 ? -0.911 19.695 -6.808 1.00 88.81 84 SER A C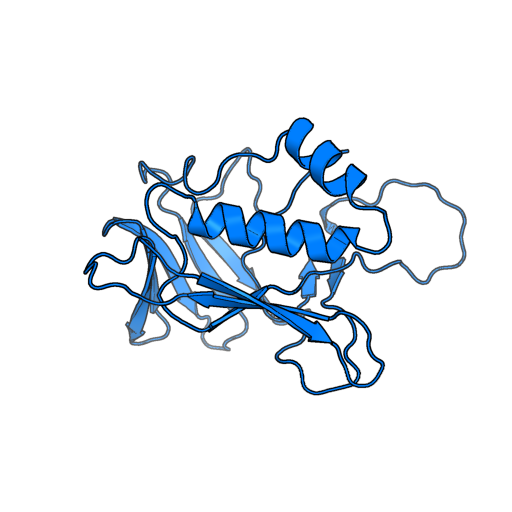 1
ATOM 692 O O . SER A 1 84 ? 0.242 19.713 -7.225 1.00 88.81 84 SER A O 1
ATOM 694 N N . ALA A 1 85 ? -1.250 20.267 -5.647 1.00 90.75 85 ALA A N 1
ATOM 695 C CA . ALA A 1 85 ? -0.276 20.902 -4.762 1.00 90.75 85 ALA A CA 1
ATOM 696 C C . ALA A 1 85 ? 0.697 19.883 -4.143 1.00 90.75 85 ALA A C 1
ATOM 698 O O . ALA A 1 85 ? 1.887 20.173 -4.024 1.00 90.75 85 ALA A O 1
ATOM 699 N N . ASP A 1 86 ? 0.218 18.684 -3.792 1.00 90.31 86 ASP A N 1
ATOM 700 C CA . ASP A 1 86 ? 1.077 17.596 -3.315 1.00 90.31 86 ASP A CA 1
ATOM 701 C C . ASP A 1 86 ? 2.054 17.149 -4.413 1.00 90.31 86 ASP A C 1
ATOM 703 O O . ASP A 1 86 ? 3.251 17.018 -4.155 1.00 90.31 86 ASP A O 1
ATOM 707 N N . VAL A 1 87 ? 1.562 16.990 -5.649 1.00 89.62 87 VAL A N 1
ATOM 708 C CA . VAL A 1 87 ? 2.379 16.599 -6.811 1.00 89.62 87 VAL A CA 1
ATOM 709 C C . VAL A 1 87 ? 3.497 17.610 -7.064 1.00 89.62 87 VAL A C 1
ATOM 711 O O . VAL A 1 87 ? 4.662 17.229 -7.182 1.00 89.62 87 VAL A O 1
ATOM 714 N N . GLU A 1 88 ? 3.174 18.904 -7.110 1.00 90.06 88 GLU A N 1
ATOM 715 C CA . GLU A 1 88 ? 4.175 19.953 -7.338 1.00 90.06 88 GLU A CA 1
ATOM 716 C C . GLU A 1 88 ? 5.166 20.074 -6.165 1.00 90.06 88 GLU A C 1
ATOM 718 O O . GLU A 1 88 ? 6.358 20.296 -6.386 1.00 90.06 88 GLU A O 1
ATOM 723 N N . SER A 1 89 ? 4.720 19.836 -4.926 1.00 89.38 89 SER A N 1
ATOM 724 C CA . SER A 1 89 ? 5.599 19.785 -3.749 1.00 89.38 89 SER A CA 1
ATOM 725 C C . SER A 1 89 ? 6.630 18.655 -3.841 1.00 89.38 89 SER A C 1
ATOM 727 O O . SER A 1 89 ? 7.822 18.880 -3.613 1.00 89.38 89 SER A O 1
ATOM 729 N N . VAL A 1 90 ? 6.203 17.451 -4.242 1.00 88.62 90 VAL A N 1
ATOM 730 C CA . VAL A 1 90 ? 7.110 16.312 -4.459 1.00 88.62 90 VAL A CA 1
ATOM 731 C C . VAL A 1 90 ? 8.042 16.577 -5.646 1.00 88.62 90 VAL A C 1
ATOM 733 O O . VAL A 1 90 ? 9.234 16.274 -5.589 1.00 88.62 90 VAL A O 1
ATOM 736 N N . LYS A 1 91 ? 7.541 17.217 -6.707 1.00 86.69 91 LYS A N 1
ATOM 737 C CA . LYS A 1 91 ? 8.320 17.559 -7.910 1.00 86.69 91 LYS A CA 1
ATOM 738 C C . LYS A 1 91 ? 9.439 18.545 -7.627 1.00 86.69 91 LYS A C 1
ATOM 740 O O . LYS A 1 91 ? 10.531 18.397 -8.176 1.00 86.69 91 LYS A O 1
ATOM 745 N N . ALA A 1 92 ? 9.193 19.501 -6.735 1.00 87.62 92 ALA A N 1
ATOM 746 C CA . ALA A 1 92 ? 10.185 20.478 -6.306 1.00 87.62 92 ALA A CA 1
ATOM 747 C C . ALA A 1 92 ? 11.414 19.841 -5.625 1.00 87.62 92 ALA A C 1
ATOM 749 O O . ALA A 1 92 ? 12.486 20.441 -5.641 1.00 87.62 92 ALA A O 1
ATOM 750 N N . GLN A 1 93 ? 11.299 18.619 -5.087 1.00 84.69 93 GLN A N 1
ATOM 751 C CA . GLN A 1 93 ? 12.419 17.886 -4.474 1.00 84.69 93 GLN A CA 1
ATOM 752 C C . GLN A 1 93 ? 13.395 17.278 -5.502 1.00 84.69 93 GLN A C 1
ATOM 754 O O . GLN A 1 93 ? 14.474 16.808 -5.140 1.00 84.69 93 GLN A O 1
ATOM 759 N N . GLY A 1 94 ? 13.046 17.303 -6.794 1.00 80.81 94 GLY A N 1
ATOM 760 C CA . GLY A 1 94 ? 13.909 16.880 -7.894 1.00 80.81 94 GLY A CA 1
ATOM 761 C C . GLY A 1 94 ? 13.713 15.427 -8.344 1.00 80.81 94 GLY A C 1
ATOM 762 O O . GLY A 1 94 ? 13.367 14.527 -7.579 1.00 80.81 94 GLY A O 1
ATOM 763 N N . GLY A 1 95 ? 13.980 15.182 -9.631 1.00 74.19 95 GLY A N 1
ATOM 764 C CA . GLY A 1 95 ? 13.689 13.900 -10.288 1.00 74.19 95 GLY A CA 1
ATOM 765 C C . GLY A 1 95 ? 14.478 12.697 -9.758 1.00 74.19 95 GLY A C 1
ATOM 766 O O . GLY A 1 95 ? 13.992 11.574 -9.841 1.00 74.19 95 GLY A O 1
ATOM 767 N N . GLN A 1 96 ? 15.665 12.906 -9.176 1.00 70.19 96 GLN A N 1
ATOM 768 C CA . GLN A 1 96 ? 16.464 11.811 -8.604 1.00 70.19 96 GLN A CA 1
ATOM 769 C C . GLN A 1 96 ? 15.877 11.255 -7.299 1.00 70.19 96 GLN A C 1
ATOM 771 O O . GLN A 1 96 ? 16.044 10.072 -7.015 1.00 70.19 96 GLN A O 1
ATOM 776 N N . ALA A 1 97 ? 15.180 12.089 -6.520 1.00 78.12 97 ALA A N 1
ATOM 777 C CA . ALA A 1 97 ? 14.582 11.703 -5.243 1.00 78.12 97 ALA A CA 1
ATOM 778 C C . ALA A 1 97 ? 13.081 11.391 -5.350 1.00 78.12 97 ALA A C 1
ATOM 780 O O . ALA A 1 97 ? 12.507 10.897 -4.380 1.00 78.12 97 ALA A O 1
ATOM 781 N N . TRP A 1 98 ? 12.470 11.627 -6.517 1.00 84.19 98 TRP A N 1
ATOM 782 C CA . TRP A 1 98 ? 11.030 11.528 -6.784 1.00 84.19 98 TRP A CA 1
ATOM 783 C C . TRP A 1 98 ? 10.355 10.328 -6.109 1.00 84.19 98 TRP A C 1
ATOM 785 O O . TRP A 1 98 ? 9.434 10.490 -5.312 1.00 84.19 98 TRP A O 1
ATOM 795 N N . THR A 1 99 ? 10.853 9.117 -6.359 1.00 85.50 99 THR A N 1
ATOM 796 C CA . THR A 1 99 ? 10.267 7.887 -5.808 1.00 85.50 99 THR A CA 1
ATOM 797 C C . THR A 1 99 ? 10.385 7.809 -4.282 1.00 85.50 99 THR A C 1
ATOM 799 O O . THR A 1 99 ? 9.448 7.388 -3.606 1.00 85.50 99 THR A O 1
ATOM 802 N N . SER A 1 100 ? 11.519 8.243 -3.724 1.00 88.31 100 SER A N 1
ATOM 803 C CA . SER A 1 100 ? 11.726 8.259 -2.271 1.00 88.31 100 SER A CA 1
ATOM 804 C C . SER A 1 100 ? 10.828 9.281 -1.575 1.00 88.31 100 SER A C 1
ATOM 806 O O . SER A 1 100 ? 10.286 9.000 -0.508 1.00 88.31 100 SER A O 1
ATOM 808 N N . GLU A 1 101 ? 10.603 10.432 -2.210 1.00 90.81 101 GLU A N 1
ATOM 809 C CA . GLU A 1 101 ? 9.724 11.479 -1.694 1.00 90.81 101 GLU A CA 1
ATOM 810 C C . GLU A 1 101 ? 8.259 11.063 -1.726 1.00 90.81 101 GLU A C 1
ATOM 812 O O . GLU A 1 101 ? 7.554 11.303 -0.750 1.00 90.81 101 GLU A O 1
ATOM 817 N N . TRP A 1 102 ? 7.814 10.340 -2.757 1.00 90.75 102 TRP A N 1
ATOM 818 C CA . TRP A 1 102 ? 6.484 9.727 -2.746 1.00 90.75 102 TRP A CA 1
ATOM 819 C C . TRP A 1 102 ? 6.314 8.736 -1.596 1.00 90.75 102 TRP A C 1
ATOM 821 O O . TRP A 1 102 ? 5.316 8.793 -0.880 1.00 90.75 102 TRP A O 1
ATOM 831 N N . CYS A 1 103 ? 7.297 7.870 -1.337 1.00 90.25 103 CYS A N 1
ATOM 832 C CA . CYS A 1 103 ? 7.222 6.967 -0.187 1.00 90.25 103 CYS A CA 1
ATOM 833 C C . CYS A 1 103 ? 7.178 7.722 1.150 1.00 90.25 103 CYS A C 1
ATOM 835 O O . CYS A 1 103 ? 6.414 7.335 2.034 1.00 90.25 103 CYS A O 1
ATOM 837 N N . ARG A 1 104 ? 7.939 8.814 1.304 1.00 91.31 104 ARG A N 1
ATOM 838 C CA . ARG A 1 104 ? 7.876 9.674 2.501 1.00 91.31 104 ARG A CA 1
ATOM 839 C C . ARG A 1 104 ? 6.537 10.405 2.609 1.00 91.31 104 ARG A C 1
ATOM 841 O O . ARG A 1 104 ? 5.994 10.498 3.705 1.00 91.31 104 ARG A O 1
ATOM 848 N N . TYR A 1 105 ? 5.987 10.888 1.496 1.00 91.38 105 TYR A N 1
ATOM 849 C CA . TYR A 1 105 ? 4.661 11.501 1.432 1.00 91.38 105 TYR A CA 1
ATOM 850 C C . TYR A 1 105 ? 3.588 10.525 1.921 1.00 91.38 105 TYR A C 1
ATOM 852 O O . TYR A 1 105 ? 2.846 10.849 2.848 1.00 91.38 105 TYR A O 1
ATOM 860 N N . PHE A 1 106 ? 3.554 9.303 1.381 1.00 89.56 106 PHE A N 1
ATOM 861 C CA . PHE A 1 106 ? 2.595 8.288 1.815 1.00 89.56 106 PHE A CA 1
ATOM 862 C C . PHE A 1 106 ? 2.822 7.859 3.265 1.00 89.56 106 PHE A C 1
ATOM 864 O O . PHE A 1 106 ? 1.851 7.718 4.002 1.00 89.56 106 PHE A O 1
ATOM 871 N N . ALA A 1 107 ? 4.075 7.726 3.714 1.00 90.31 107 ALA A N 1
ATOM 872 C CA . ALA A 1 107 ? 4.372 7.464 5.120 1.00 90.31 107 ALA A CA 1
ATOM 873 C C . ALA A 1 107 ? 3.784 8.550 6.033 1.00 90.31 107 ALA A C 1
ATOM 875 O O . ALA A 1 107 ? 3.127 8.213 7.010 1.00 90.31 107 ALA A O 1
ATOM 876 N N . ARG A 1 108 ? 3.946 9.837 5.696 1.00 89.12 108 ARG A N 1
ATOM 877 C CA . ARG A 1 108 ? 3.318 10.942 6.441 1.00 89.12 108 ARG A CA 1
ATOM 878 C C . ARG A 1 108 ? 1.798 10.820 6.426 1.00 89.12 108 ARG A C 1
ATOM 880 O O . ARG A 1 108 ? 1.192 10.801 7.485 1.00 89.12 108 ARG A O 1
ATOM 887 N N . ARG A 1 109 ? 1.177 10.630 5.256 1.00 87.50 109 ARG A N 1
ATOM 888 C CA . ARG A 1 109 ? -0.288 10.500 5.146 1.00 87.50 109 ARG A CA 1
ATOM 889 C C . ARG A 1 109 ? -0.851 9.337 5.968 1.00 87.50 109 ARG A C 1
ATOM 891 O O . ARG A 1 109 ? -1.872 9.520 6.611 1.00 87.50 109 ARG A O 1
ATOM 898 N N . LEU A 1 110 ? -0.172 8.189 6.008 1.00 86.19 110 LEU A N 1
ATOM 899 C CA . LEU A 1 110 ? -0.567 7.029 6.822 1.00 86.19 110 LEU A CA 1
ATOM 900 C C . LEU A 1 110 ? -0.490 7.289 8.338 1.00 86.19 110 LEU A C 1
ATOM 902 O O . LEU A 1 110 ? -1.142 6.589 9.116 1.00 86.19 110 LEU A O 1
ATOM 906 N N . MET A 1 111 ? 0.325 8.260 8.754 1.00 84.81 111 MET A N 1
ATOM 907 C CA . MET A 1 111 ? 0.537 8.615 10.158 1.00 84.81 111 MET A CA 1
ATOM 908 C C . MET A 1 111 ? -0.251 9.855 10.598 1.00 84.81 111 MET A C 1
ATOM 910 O O . MET A 1 111 ? -0.610 9.940 11.770 1.00 84.81 111 MET A O 1
ATOM 914 N N . ASP A 1 112 ? -0.516 10.783 9.676 1.00 80.56 112 ASP A N 1
ATOM 915 C CA . ASP A 1 112 ? -1.161 12.081 9.916 1.00 80.56 112 ASP A CA 1
ATOM 916 C C . ASP A 1 112 ? -2.698 12.019 9.807 1.00 80.56 112 ASP A C 1
ATOM 918 O O . ASP A 1 112 ? -3.382 13.018 10.039 1.00 80.56 112 ASP A O 1
ATOM 922 N N . THR A 1 113 ? -3.269 10.862 9.456 1.00 71.88 113 THR A N 1
ATOM 923 C CA . THR A 1 113 ? -4.710 10.609 9.594 1.00 71.88 113 THR A CA 1
ATOM 924 C C . THR A 1 113 ? -5.146 10.767 11.059 1.00 71.88 113 THR A C 1
ATOM 926 O O . THR A 1 113 ? -4.337 10.537 11.960 1.00 71.88 113 THR A O 1
ATOM 929 N N . PRO A 1 114 ? -6.423 11.113 11.342 1.00 68.25 114 PRO A N 1
ATOM 930 C CA . PRO A 1 114 ? -6.902 11.413 12.702 1.00 68.25 114 PRO A CA 1
ATOM 931 C C . PRO A 1 114 ? -6.553 10.345 13.749 1.00 68.25 114 PRO A C 1
ATOM 933 O O . PRO A 1 114 ? -6.377 10.652 14.926 1.00 68.25 114 PRO A O 1
ATOM 936 N N . ALA A 1 115 ? -6.406 9.097 13.300 1.00 72.12 115 ALA A N 1
ATOM 937 C CA . ALA A 1 115 ? -5.669 8.060 13.999 1.00 72.12 115 ALA A CA 1
ATOM 938 C C . ALA A 1 115 ? -4.673 7.392 13.023 1.00 72.12 115 ALA A C 1
ATOM 940 O O . ALA A 1 115 ? -5.034 7.182 11.859 1.00 72.12 115 ALA A O 1
ATOM 941 N N . PRO A 1 116 ? -3.447 7.036 13.457 1.00 75.56 116 PRO A N 1
ATOM 942 C CA . PRO A 1 116 ? -2.468 6.370 12.600 1.00 75.56 116 PRO A CA 1
ATOM 943 C C . PRO A 1 116 ? -3.000 5.046 12.054 1.00 75.56 116 PRO A C 1
ATOM 945 O O . PRO A 1 116 ? -3.391 4.172 12.831 1.00 75.56 116 PRO A O 1
ATOM 948 N N . LEU A 1 117 ? -2.966 4.872 10.730 1.00 82.25 117 LEU A N 1
ATOM 949 C CA . LEU A 1 117 ? -3.441 3.644 10.080 1.00 82.25 117 LEU A CA 1
ATOM 950 C C . LEU A 1 117 ? -2.495 2.464 10.286 1.00 82.25 117 LEU A C 1
ATOM 952 O O . LEU A 1 117 ? -2.902 1.315 10.159 1.00 82.25 117 LEU A O 1
ATOM 956 N N . LEU A 1 118 ? -1.226 2.730 10.583 1.00 81.75 118 LEU A N 1
ATOM 957 C CA . LEU A 1 118 ? -0.227 1.691 10.764 1.00 81.75 118 LEU A CA 1
ATOM 958 C C . LEU A 1 118 ? -0.051 1.357 12.251 1.00 81.75 118 LEU A C 1
ATOM 960 O O . LEU A 1 118 ? 0.382 2.216 13.025 1.00 81.75 118 LEU A O 1
ATOM 964 N N . PRO A 1 119 ? -0.308 0.100 12.661 1.00 79.19 119 PRO A N 1
ATOM 965 C CA . PRO A 1 119 ? 0.050 -0.384 13.986 1.00 79.19 119 PRO A CA 1
ATOM 966 C C . PRO A 1 119 ? 1.519 -0.129 14.340 1.00 79.19 119 PRO A C 1
ATOM 968 O O . PRO A 1 119 ? 2.396 -0.102 13.474 1.00 79.19 119 PRO A O 1
ATOM 971 N N . ALA A 1 120 ? 1.806 -0.021 15.637 1.00 82.19 120 ALA A N 1
ATOM 972 C CA . ALA A 1 120 ? 3.151 0.222 16.153 1.00 82.19 120 ALA A CA 1
ATOM 973 C C . ALA A 1 120 ? 4.104 -0.955 15.905 1.00 82.19 120 ALA A C 1
ATOM 975 O O . ALA A 1 120 ? 4.223 -1.869 16.723 1.00 82.19 120 ALA A O 1
ATOM 976 N N . ARG A 1 121 ? 4.753 -0.946 14.740 1.00 84.62 121 ARG A N 1
ATOM 977 C CA . ARG A 1 121 ? 5.669 -1.974 14.238 1.00 84.62 121 ARG A CA 1
ATOM 978 C C . ARG A 1 121 ? 6.660 -1.347 13.254 1.00 84.62 121 ARG A C 1
ATOM 980 O O . ARG A 1 121 ? 6.663 -0.136 13.023 1.00 84.62 121 ARG A O 1
ATOM 987 N N . ARG A 1 122 ? 7.515 -2.192 12.679 1.00 85.88 122 ARG A N 1
ATOM 988 C CA . ARG A 1 122 ? 8.340 -1.847 11.517 1.00 85.88 122 ARG A CA 1
ATOM 989 C C . ARG A 1 122 ? 7.561 -2.173 10.250 1.00 85.88 122 ARG A C 1
ATOM 991 O O . ARG A 1 122 ? 7.055 -3.284 10.110 1.00 85.88 122 ARG A O 1
ATOM 998 N N . TRP A 1 123 ? 7.503 -1.206 9.352 1.00 88.12 123 TRP A N 1
ATOM 999 C CA . TRP A 1 123 ? 6.830 -1.272 8.067 1.00 88.12 123 TRP A CA 1
ATOM 1000 C C . TRP A 1 123 ? 7.833 -1.016 6.957 1.00 88.12 123 TRP A C 1
ATOM 1002 O O . TRP A 1 123 ? 8.775 -0.239 7.113 1.00 88.12 123 TRP A O 1
ATOM 1012 N N . LEU A 1 124 ? 7.612 -1.676 5.831 1.00 87.38 124 LEU A N 1
ATOM 1013 C CA . LEU A 1 124 ? 8.429 -1.542 4.641 1.00 87.38 124 LEU A CA 1
ATOM 1014 C C . LEU A 1 124 ? 7.561 -0.951 3.535 1.00 87.38 124 LEU A C 1
ATOM 1016 O O . LEU A 1 124 ? 6.623 -1.597 3.077 1.00 87.38 124 LEU A O 1
ATOM 1020 N N . LEU A 1 125 ? 7.883 0.267 3.112 1.00 88.44 125 LEU A N 1
ATOM 1021 C CA . LEU A 1 125 ? 7.273 0.898 1.952 1.00 88.44 125 LEU A CA 1
ATOM 1022 C C . LEU A 1 125 ? 8.252 0.752 0.791 1.00 88.44 125 LEU A C 1
ATOM 1024 O O . LEU A 1 125 ? 9.323 1.358 0.800 1.00 88.44 125 LEU A O 1
ATOM 1028 N N . ARG A 1 126 ? 7.903 -0.059 -0.206 1.00 84.62 126 ARG A N 1
ATOM 1029 C CA . ARG A 1 126 ? 8.677 -0.175 -1.447 1.00 84.62 126 ARG A CA 1
ATOM 1030 C C . ARG A 1 126 ? 7.860 0.392 -2.597 1.00 84.62 126 ARG A C 1
ATOM 1032 O O . ARG A 1 126 ? 6.661 0.120 -2.660 1.00 84.62 126 ARG A O 1
ATOM 1039 N N . PRO A 1 127 ? 8.477 1.162 -3.503 1.00 84.38 127 PRO A N 1
ATOM 1040 C CA . PRO A 1 127 ? 7.800 1.536 -4.732 1.00 84.38 127 PRO A CA 1
ATOM 1041 C C . PRO A 1 127 ? 7.622 0.299 -5.616 1.00 84.38 127 PRO A C 1
ATOM 1043 O O . PRO A 1 127 ? 8.320 -0.703 -5.451 1.00 84.38 127 PRO A O 1
ATOM 1046 N N . MET A 1 128 ? 6.768 0.413 -6.622 1.00 84.25 128 MET A N 1
ATOM 1047 C CA . MET A 1 128 ? 6.801 -0.478 -7.776 1.00 84.25 128 MET A CA 1
ATOM 1048 C C . MET A 1 128 ? 6.931 0.380 -9.026 1.00 84.25 128 MET A C 1
ATOM 1050 O O . MET A 1 128 ? 6.277 1.416 -9.146 1.00 84.25 128 MET A O 1
ATOM 1054 N N . ALA A 1 129 ? 7.826 -0.014 -9.924 1.00 82.69 129 ALA A N 1
ATOM 1055 C CA . ALA A 1 129 ? 8.099 0.725 -11.145 1.00 82.69 129 ALA A CA 1
ATOM 1056 C C . ALA A 1 129 ? 7.353 0.082 -12.321 1.00 82.69 129 ALA A C 1
ATOM 1058 O O . ALA A 1 129 ? 7.282 -1.148 -12.383 1.00 82.69 129 ALA A O 1
ATOM 1059 N N . PRO A 1 130 ? 6.823 0.877 -13.268 1.00 82.75 130 PRO A N 1
ATOM 1060 C CA . PRO A 1 130 ? 6.214 0.333 -14.473 1.00 82.75 130 PRO A CA 1
ATOM 1061 C C . PRO A 1 130 ? 7.233 -0.498 -15.254 1.00 82.75 130 PRO A C 1
ATOM 1063 O O . PRO A 1 130 ? 8.340 -0.037 -15.552 1.00 82.75 130 PRO A O 1
ATOM 1066 N N . VAL A 1 131 ? 6.846 -1.714 -15.629 1.00 81.25 131 VAL A N 1
ATOM 1067 C CA . VAL A 1 131 ? 7.668 -2.580 -16.472 1.00 81.25 131 VAL A CA 1
ATOM 1068 C C . VAL A 1 131 ? 7.586 -2.078 -17.910 1.00 81.25 131 VAL A C 1
ATOM 1070 O O . VAL A 1 131 ? 6.540 -2.132 -18.559 1.00 81.25 131 VAL A O 1
ATOM 1073 N N . SER A 1 132 ? 8.711 -1.583 -18.427 1.00 70.50 132 SER A N 1
ATOM 1074 C CA . SER A 1 132 ? 8.819 -1.206 -19.838 1.00 70.50 132 SER A CA 1
ATOM 1075 C C . SER A 1 132 ? 8.792 -2.459 -20.713 1.00 70.50 132 SER A C 1
ATOM 1077 O O . SER A 1 132 ? 9.549 -3.400 -20.477 1.00 70.50 132 SER A O 1
ATOM 1079 N N . ARG A 1 133 ? 7.942 -2.485 -21.748 1.00 63.41 133 ARG A N 1
ATOM 1080 C CA . ARG A 1 133 ? 7.924 -3.604 -22.702 1.00 63.41 133 ARG A CA 1
ATOM 1081 C C . ARG A 1 133 ? 9.240 -3.667 -23.474 1.00 63.41 133 ARG A C 1
ATOM 1083 O O . ARG A 1 133 ? 9.656 -2.688 -24.088 1.00 63.41 133 ARG A O 1
ATOM 1090 N N . SER A 1 134 ? 9.846 -4.849 -23.522 1.00 56.34 134 SER A N 1
ATOM 1091 C CA . SER A 1 134 ? 10.926 -5.164 -24.456 1.00 56.34 134 SER A CA 1
ATOM 1092 C C . SER A 1 134 ? 10.322 -5.591 -25.800 1.00 56.34 134 SER A C 1
ATOM 1094 O O . SER A 1 134 ? 10.121 -6.777 -26.035 1.00 56.34 134 SER A O 1
ATOM 1096 N N . ALA A 1 135 ? 9.977 -4.644 -26.678 1.00 58.88 135 ALA A N 1
ATOM 1097 C CA . ALA A 1 135 ? 9.661 -4.960 -28.076 1.00 58.88 135 ALA A CA 1
ATOM 1098 C C . ALA A 1 135 ? 10.028 -3.804 -29.029 1.00 58.88 135 ALA A C 1
ATOM 1100 O O . ALA A 1 135 ? 9.841 -2.639 -28.672 1.00 58.88 135 ALA A O 1
ATOM 1101 N N . PRO A 1 136 ? 10.536 -4.101 -30.243 1.00 53.06 136 PRO A N 1
ATOM 1102 C CA . PRO A 1 136 ? 11.249 -3.141 -31.073 1.00 53.06 136 PRO A CA 1
ATOM 1103 C C . PRO A 1 136 ? 10.328 -2.450 -32.084 1.00 53.06 136 PRO A C 1
ATOM 1105 O O . PRO A 1 136 ? 10.633 -2.482 -33.262 1.00 53.06 136 PRO A O 1
ATOM 1108 N N . TYR A 1 137 ? 9.198 -1.851 -31.699 1.00 47.94 137 TYR A N 1
ATOM 1109 C CA . TYR A 1 137 ? 8.407 -1.084 -32.674 1.00 47.94 137 TYR A CA 1
ATOM 1110 C C . TYR A 1 137 ? 7.771 0.168 -32.072 1.00 47.94 137 TYR A C 1
ATOM 1112 O O . TYR A 1 137 ? 7.037 0.139 -31.088 1.00 47.94 137 TYR A O 1
ATOM 1120 N N . SER A 1 138 ? 8.084 1.278 -32.730 1.00 51.25 138 SER A N 1
ATOM 1121 C CA . SER A 1 138 ? 7.608 2.642 -32.550 1.00 51.25 138 SER A CA 1
ATOM 1122 C C . SER A 1 138 ? 6.097 2.770 -32.760 1.00 51.25 138 SER A C 1
ATOM 1124 O O . SER 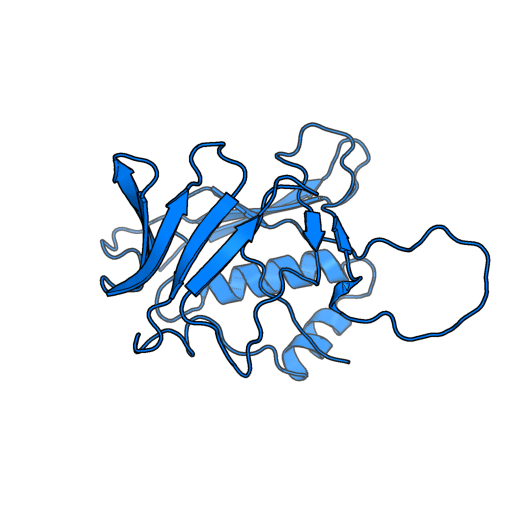A 1 138 ? 5.639 3.298 -33.772 1.00 51.25 138 SER A O 1
ATOM 1126 N N . CYS A 1 139 ? 5.302 2.305 -31.807 1.00 50.66 139 CYS A N 1
ATOM 1127 C CA . CYS A 1 139 ? 3.902 2.691 -31.708 1.00 50.66 139 CYS A CA 1
ATOM 1128 C C . CYS A 1 139 ? 3.686 3.353 -30.353 1.00 50.66 139 CYS A C 1
ATOM 1130 O O . CYS A 1 139 ? 3.622 2.686 -29.326 1.00 50.66 139 CYS A O 1
ATOM 1132 N N . GLN A 1 140 ? 3.560 4.682 -30.370 1.00 56.53 140 GLN A N 1
ATOM 1133 C CA . GLN A 1 140 ? 3.065 5.513 -29.267 1.00 56.53 140 GLN A CA 1
ATOM 1134 C C . GLN A 1 140 ? 1.572 5.228 -28.993 1.00 56.53 140 GLN A C 1
ATOM 1136 O O . GLN A 1 140 ? 0.753 6.139 -28.922 1.00 56.53 140 GLN A O 1
ATOM 1141 N N . GLN A 1 141 ? 1.175 3.959 -28.910 1.00 60.91 141 GLN A N 1
ATOM 1142 C CA . GLN A 1 141 ? -0.177 3.590 -28.516 1.00 60.91 141 GLN A CA 1
ATOM 1143 C C . GLN A 1 141 ? -0.254 3.558 -26.993 1.00 60.91 141 GLN A C 1
ATOM 1145 O O . GLN A 1 141 ? 0.576 2.936 -26.328 1.00 60.91 141 GLN A O 1
ATOM 1150 N N . SER A 1 142 ? -1.262 4.243 -26.448 1.00 69.19 142 SER A N 1
ATOM 1151 C CA . SER A 1 142 ? -1.607 4.142 -25.032 1.00 69.19 142 SER A CA 1
ATOM 1152 C C . SER A 1 142 ? -1.882 2.676 -24.699 1.00 69.19 142 SER A C 1
ATOM 1154 O O . SER A 1 142 ? -2.711 2.029 -25.340 1.00 69.19 142 SER A O 1
ATOM 1156 N N . VAL A 1 143 ? -1.142 2.136 -23.732 1.00 72.88 143 VAL A N 1
ATOM 1157 C CA . VAL A 1 143 ? -1.326 0.760 -23.273 1.00 72.88 143 VAL A CA 1
ATOM 1158 C C . VAL A 1 143 ? -2.638 0.701 -22.482 1.00 72.88 143 VAL A C 1
ATOM 1160 O O . VAL A 1 143 ? -2.781 1.477 -21.534 1.00 72.88 143 VAL A O 1
ATOM 1163 N N . PRO A 1 144 ? -3.585 -0.196 -22.819 1.00 83.44 144 PRO A N 1
ATOM 1164 C CA . PRO A 1 144 ? -4.788 -0.396 -22.013 1.00 83.44 144 PRO A CA 1
ATOM 1165 C C . PRO A 1 144 ? -4.429 -0.762 -20.571 1.00 83.44 144 PRO A C 1
ATOM 1167 O O . PRO A 1 144 ? -3.479 -1.517 -20.369 1.00 83.44 144 PRO A O 1
ATOM 1170 N N . VAL A 1 145 ? -5.204 -0.285 -19.591 1.00 80.19 145 VAL A N 1
ATOM 1171 C CA . VAL A 1 145 ? -4.934 -0.502 -18.153 1.00 80.19 145 VAL A CA 1
ATOM 1172 C C . VAL A 1 145 ? -4.738 -1.982 -17.824 1.00 80.19 145 VAL A C 1
ATOM 1174 O O . VAL A 1 145 ? -3.773 -2.314 -17.155 1.00 80.19 145 VAL A O 1
ATOM 1177 N N . ALA A 1 146 ? -5.550 -2.881 -18.389 1.00 81.06 146 ALA A N 1
ATOM 1178 C CA . ALA A 1 146 ? -5.432 -4.331 -18.183 1.00 81.06 146 ALA A CA 1
ATOM 1179 C C . ALA A 1 146 ? -4.039 -4.911 -18.513 1.00 81.06 146 ALA A C 1
ATOM 1181 O O . ALA A 1 146 ? -3.657 -5.949 -17.995 1.00 81.06 146 ALA A O 1
ATOM 1182 N N . ASN A 1 147 ? -3.261 -4.231 -19.359 1.00 81.69 147 ASN A N 1
ATOM 1183 C CA . ASN A 1 147 ? -1.924 -4.657 -19.771 1.00 81.69 147 ASN A CA 1
ATOM 1184 C C . ASN A 1 147 ? -0.793 -3.971 -18.993 1.00 81.69 147 ASN A C 1
ATOM 1186 O O . ASN A 1 147 ? 0.376 -4.107 -19.372 1.00 81.69 147 ASN A O 1
ATOM 1190 N N . TRP A 1 148 ? -1.114 -3.169 -17.980 1.00 85.06 148 TRP A N 1
ATOM 1191 C CA . TRP A 1 148 ? -0.101 -2.537 -17.151 1.00 85.06 148 TRP A CA 1
ATOM 1192 C C . TRP A 1 148 ? 0.502 -3.550 -16.180 1.00 85.06 148 TRP A C 1
ATOM 1194 O O . TRP A 1 148 ? -0.181 -4.448 -15.693 1.00 85.06 148 TRP A O 1
ATOM 1204 N N . ARG A 1 149 ? 1.795 -3.393 -15.897 1.00 84.62 149 ARG A N 1
ATOM 1205 C CA . ARG A 1 149 ? 2.524 -4.221 -14.942 1.00 84.62 149 ARG A CA 1
ATOM 1206 C C . ARG A 1 149 ? 3.536 -3.374 -14.192 1.00 84.62 149 ARG A C 1
ATOM 1208 O O . ARG A 1 149 ? 4.235 -2.564 -14.806 1.00 84.62 149 ARG A O 1
ATOM 1215 N N . PHE A 1 150 ? 3.630 -3.602 -12.891 1.00 85.12 150 PHE A N 1
ATOM 1216 C CA . PHE A 1 150 ? 4.560 -2.927 -12.000 1.00 85.12 150 PHE A CA 1
ATOM 1217 C C . PHE A 1 150 ? 5.305 -3.961 -11.193 1.00 85.12 150 PHE A C 1
ATOM 1219 O O . PHE A 1 150 ? 4.666 -4.812 -10.590 1.00 85.12 150 PHE A O 1
ATOM 1226 N N . ASP A 1 151 ? 6.624 -3.841 -11.146 1.00 83.56 151 ASP A N 1
ATOM 1227 C CA . ASP A 1 151 ? 7.468 -4.744 -10.374 1.00 83.56 151 ASP A CA 1
ATOM 1228 C C . ASP A 1 151 ? 8.193 -3.947 -9.284 1.00 83.56 151 ASP A C 1
ATOM 1230 O O . ASP A 1 151 ? 8.569 -2.780 -9.469 1.00 83.56 151 ASP A O 1
ATOM 1234 N N . SER A 1 152 ? 8.409 -4.574 -8.130 1.00 80.62 152 SER A N 1
ATOM 1235 C CA . SER A 1 152 ? 9.311 -4.034 -7.117 1.00 80.62 152 SER A CA 1
ATOM 1236 C C . SER A 1 152 ? 10.722 -3.858 -7.701 1.00 80.62 152 SER A C 1
ATOM 1238 O O . SER A 1 152 ? 11.149 -4.683 -8.513 1.00 80.62 152 SER A O 1
ATOM 1240 N N . PRO A 1 153 ? 11.484 -2.825 -7.290 1.00 79.00 153 PRO A N 1
ATOM 1241 C CA . PRO A 1 153 ? 12.831 -2.604 -7.791 1.00 79.00 153 PRO A CA 1
ATOM 1242 C C . PRO A 1 153 ? 13.704 -3.844 -7.626 1.00 79.00 153 PRO A C 1
ATOM 1244 O O . PRO A 1 153 ? 13.731 -4.455 -6.555 1.00 79.00 153 PRO A O 1
ATOM 1247 N N . ALA A 1 154 ? 14.456 -4.174 -8.676 1.00 78.88 154 ALA A N 1
ATOM 1248 C CA . ALA A 1 154 ? 15.474 -5.207 -8.594 1.00 78.88 154 ALA A CA 1
ATOM 1249 C C . ALA A 1 154 ? 16.479 -4.838 -7.493 1.00 78.88 154 ALA A C 1
ATOM 1251 O O . ALA A 1 154 ? 17.063 -3.747 -7.507 1.00 78.88 154 ALA A O 1
ATOM 1252 N N . SER A 1 155 ? 16.679 -5.750 -6.545 1.00 75.69 155 SER A N 1
ATOM 1253 C CA . SER A 1 155 ? 17.581 -5.543 -5.417 1.00 75.69 155 SER A CA 1
ATOM 1254 C C . SER A 1 155 ? 18.812 -6.427 -5.541 1.00 75.69 155 SER A C 1
ATOM 1256 O O . SER A 1 155 ? 18.717 -7.646 -5.682 1.00 75.69 155 SER A O 1
ATOM 1258 N N . ALA A 1 156 ? 19.996 -5.822 -5.440 1.00 63.56 156 ALA A N 1
ATOM 1259 C CA . ALA A 1 156 ? 21.225 -6.569 -5.204 1.00 63.56 156 ALA A CA 1
ATOM 1260 C C . ALA A 1 156 ? 21.319 -6.949 -3.712 1.00 63.56 156 ALA A C 1
ATOM 1262 O O . ALA A 1 156 ? 22.113 -6.387 -2.955 1.00 63.56 156 ALA A O 1
ATOM 1263 N N . GLY A 1 157 ? 20.472 -7.882 -3.268 1.00 61.03 157 GLY A N 1
ATOM 1264 C CA . GLY A 1 157 ? 20.381 -8.343 -1.880 1.00 61.03 157 GLY A CA 1
ATOM 1265 C C . GLY A 1 157 ? 19.023 -8.974 -1.559 1.00 61.03 157 GLY A C 1
ATOM 1266 O O . GLY A 1 157 ? 18.066 -8.814 -2.304 1.00 61.03 157 GLY A O 1
ATOM 1267 N N . ASN A 1 158 ? 18.925 -9.686 -0.432 1.00 62.22 158 ASN A N 1
ATOM 1268 C CA . ASN A 1 158 ? 17.660 -10.267 0.025 1.00 62.22 158 ASN A CA 1
ATOM 1269 C C . ASN A 1 158 ? 16.858 -9.215 0.816 1.00 62.22 158 ASN A C 1
ATOM 1271 O O . ASN A 1 158 ? 16.866 -9.211 2.048 1.00 62.22 158 ASN A O 1
ATOM 1275 N N . MET A 1 159 ? 16.259 -8.252 0.110 1.00 63.38 159 MET A N 1
ATOM 1276 C CA . MET A 1 159 ? 15.426 -7.194 0.698 1.00 63.38 159 MET A CA 1
ATOM 1277 C C . MET A 1 159 ? 13.936 -7.532 0.565 1.00 63.38 159 MET A C 1
ATOM 1279 O O . MET A 1 159 ? 13.194 -6.859 -0.144 1.00 63.38 159 MET A O 1
ATOM 1283 N N . GLY A 1 160 ? 13.498 -8.568 1.284 1.00 64.69 160 GLY A N 1
ATOM 1284 C CA . GLY A 1 160 ? 12.090 -8.971 1.347 1.00 64.69 160 GLY A CA 1
ATOM 1285 C C . GLY A 1 160 ? 11.595 -9.692 0.091 1.00 64.69 160 GLY A C 1
ATOM 1286 O O . GLY A 1 160 ? 12.382 -10.257 -0.661 1.00 64.69 160 GLY A O 1
ATOM 1287 N N . CYS A 1 161 ? 10.274 -9.704 -0.096 1.00 66.38 161 CYS A N 1
ATOM 1288 C CA . CYS A 1 161 ? 9.630 -10.350 -1.238 1.00 66.38 161 CYS A CA 1
ATOM 1289 C C . CYS A 1 161 ? 9.636 -9.431 -2.465 1.00 66.38 161 CYS A C 1
ATOM 1291 O O . CYS A 1 161 ? 9.435 -8.220 -2.331 1.00 66.38 161 CYS A O 1
ATOM 1293 N N . ASP A 1 162 ? 9.811 -10.023 -3.646 1.00 73.25 162 ASP A N 1
ATOM 1294 C CA . ASP A 1 162 ? 9.540 -9.346 -4.909 1.00 73.25 162 ASP A CA 1
ATOM 1295 C C . ASP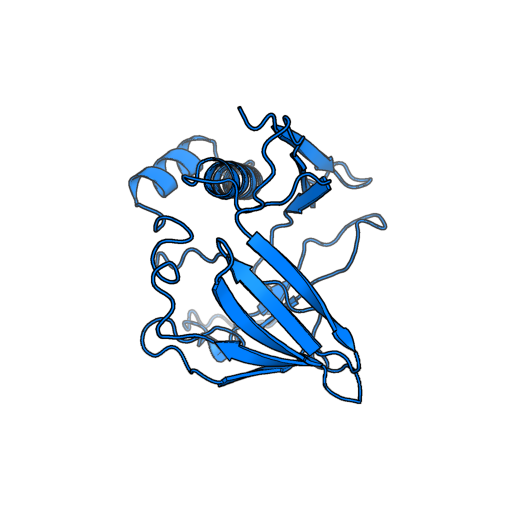 A 1 162 ? 8.031 -9.345 -5.162 1.00 73.25 162 ASP A C 1
ATOM 1297 O O . ASP A 1 162 ? 7.358 -10.377 -5.060 1.00 73.25 162 ASP A O 1
ATOM 1301 N N . TRP A 1 163 ? 7.497 -8.160 -5.437 1.00 75.38 163 TRP A N 1
ATOM 1302 C CA . TRP A 1 163 ? 6.076 -7.949 -5.681 1.00 75.38 163 TRP A CA 1
ATOM 1303 C C . TRP A 1 163 ? 5.864 -7.544 -7.126 1.00 75.38 163 TRP A C 1
ATOM 1305 O O . TRP A 1 163 ? 6.670 -6.801 -7.691 1.00 75.38 163 TRP A O 1
ATOM 1315 N N . ALA A 1 164 ? 4.760 -8.015 -7.689 1.00 78.94 164 ALA A N 1
ATOM 1316 C CA . ALA A 1 164 ? 4.268 -7.539 -8.960 1.00 78.94 164 ALA A CA 1
ATOM 1317 C C . ALA A 1 164 ? 2.800 -7.166 -8.813 1.00 78.94 164 ALA A C 1
ATOM 1319 O O . ALA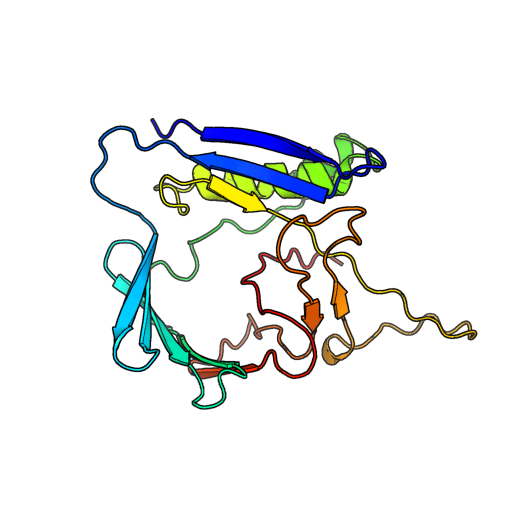 A 1 164 ? 2.064 -7.760 -8.026 1.00 78.94 164 ALA A O 1
ATOM 1320 N N . LEU A 1 165 ? 2.393 -6.174 -9.585 1.00 79.25 165 LEU A N 1
ATOM 1321 C CA . LEU A 1 165 ? 1.031 -5.694 -9.629 1.00 79.25 165 LEU A CA 1
ATOM 1322 C C . LEU A 1 165 ? 0.602 -5.586 -11.093 1.00 79.25 165 LEU A C 1
ATOM 1324 O O . LEU A 1 165 ? 1.270 -4.927 -11.897 1.00 79.25 165 LEU A O 1
ATOM 1328 N N . TYR A 1 166 ? -0.527 -6.210 -11.416 1.00 79.94 166 TYR A N 1
ATOM 1329 C CA . TYR A 1 166 ? -1.098 -6.245 -12.757 1.00 79.94 166 TYR A CA 1
ATOM 1330 C C . TYR A 1 166 ? -2.290 -5.300 -12.840 1.00 79.94 166 TYR A C 1
ATOM 1332 O O . TYR A 1 166 ? -3.071 -5.166 -11.901 1.00 79.94 166 TYR A O 1
ATOM 1340 N N . GLY A 1 167 ? -2.433 -4.61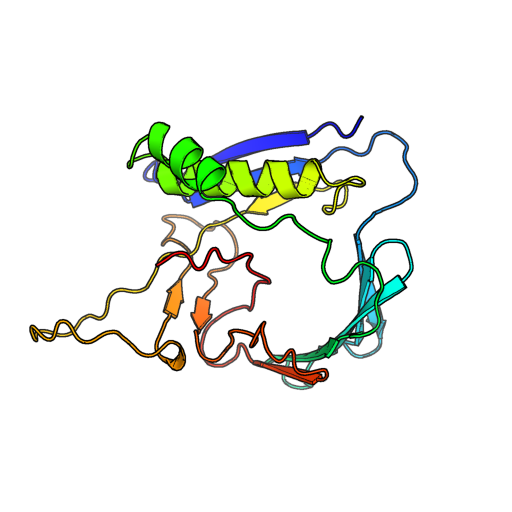8 -13.972 1.00 78.38 167 GLY A N 1
ATOM 1341 C CA . GLY A 1 167 ? -3.510 -3.652 -14.160 1.00 78.38 167 GLY A CA 1
ATOM 1342 C C . GLY A 1 167 ? -4.900 -4.283 -14.254 1.00 78.38 167 GLY A C 1
ATOM 1343 O O . GLY A 1 167 ? -5.885 -3.622 -13.940 1.00 78.38 167 GLY A O 1
ATOM 1344 N N . GLU A 1 168 ? -4.998 -5.563 -14.623 1.00 78.12 168 GLU A N 1
ATOM 1345 C CA . GLU A 1 168 ? -6.244 -6.342 -14.513 1.00 78.12 168 GLU A CA 1
ATOM 1346 C C . GLU A 1 168 ? -6.705 -6.520 -13.054 1.00 78.12 168 GLU A C 1
ATOM 1348 O O . GLU A 1 168 ? -7.905 -6.604 -12.785 1.00 78.12 168 GLU A O 1
ATOM 1353 N N . ASP A 1 169 ? -5.768 -6.440 -12.104 1.00 76.50 169 ASP A N 1
ATOM 1354 C CA . ASP A 1 169 ? -6.028 -6.473 -10.666 1.00 76.50 169 ASP A CA 1
ATOM 1355 C C . ASP A 1 169 ? -6.298 -5.084 -10.074 1.00 76.50 169 ASP A C 1
ATOM 1357 O O . ASP A 1 169 ? -6.428 -4.932 -8.853 1.00 76.50 169 ASP A O 1
ATOM 1361 N N . PHE A 1 170 ? -6.523 -4.048 -10.885 1.00 76.94 170 PHE A N 1
ATOM 1362 C CA . PHE A 1 170 ? -6.949 -2.753 -10.343 1.00 76.94 170 PHE A CA 1
ATOM 1363 C C . PHE A 1 170 ? -8.438 -2.764 -10.022 1.00 76.94 170 PHE A C 1
ATOM 1365 O O . PHE A 1 170 ? -9.237 -3.189 -10.855 1.00 76.94 170 PHE A O 1
ATOM 1372 N N . PRO A 1 171 ? -8.837 -2.351 -8.808 1.00 71.44 171 PRO A N 1
ATOM 1373 C CA . PRO A 1 171 ? -10.248 -2.187 -8.514 1.00 71.44 171 PRO A CA 1
ATOM 1374 C C . PRO A 1 171 ? -10.791 -1.014 -9.333 1.00 71.44 171 PRO A C 1
ATOM 1376 O O . PRO A 1 171 ? -10.146 0.033 -9.429 1.00 71.44 171 PRO A O 1
ATOM 1379 N N . ASP A 1 172 ? -11.991 -1.170 -9.888 1.00 72.50 172 ASP A N 1
ATOM 1380 C CA . ASP A 1 172 ? -12.736 -0.024 -10.393 1.00 72.50 172 ASP A CA 1
ATOM 1381 C C . ASP A 1 172 ? -13.189 0.813 -9.189 1.00 72.50 172 ASP A C 1
ATOM 1383 O O . ASP A 1 172 ? -13.989 0.373 -8.364 1.00 72.50 172 ASP A O 1
ATOM 1387 N N . LEU A 1 173 ? -12.609 2.005 -9.045 1.00 68.50 173 LEU A N 1
ATOM 1388 C CA . LEU A 1 173 ? -12.939 2.918 -7.952 1.00 68.50 173 LEU A CA 1
ATOM 1389 C C . LEU A 1 173 ? -14.264 3.660 -8.194 1.00 68.50 173 LEU A C 1
ATOM 1391 O O . LEU A 1 173 ? -14.827 4.202 -7.244 1.00 68.50 173 LEU A O 1
ATOM 1395 N N . ALA A 1 174 ? -14.752 3.702 -9.440 1.00 69.12 174 ALA A N 1
ATOM 1396 C CA . ALA A 1 174 ? -16.032 4.308 -9.794 1.00 69.12 174 ALA A CA 1
ATOM 1397 C C . ALA A 1 174 ? -17.203 3.340 -9.563 1.00 69.12 174 ALA A C 1
ATOM 1399 O O . ALA A 1 174 ? -18.275 3.782 -9.150 1.00 69.12 174 ALA A O 1
ATOM 1400 N N . ASP A 1 175 ? -16.980 2.039 -9.771 1.00 72.94 175 ASP A N 1
ATOM 1401 C CA . ASP A 1 175 ? -17.937 0.970 -9.462 1.00 72.94 175 ASP A CA 1
ATOM 1402 C C . ASP A 1 175 ? -17.285 -0.134 -8.606 1.00 72.94 175 ASP A C 1
ATOM 1404 O O . ASP A 1 175 ? -16.896 -1.195 -9.109 1.00 72.94 175 ASP A O 1
ATOM 1408 N N . PRO A 1 176 ? -17.106 0.110 -7.292 1.00 70.56 176 PRO A N 1
ATOM 1409 C CA . PRO A 1 176 ? -16.414 -0.827 -6.423 1.00 70.56 176 PRO A CA 1
ATOM 1410 C C . PRO A 1 176 ? -17.231 -2.110 -6.254 1.00 70.56 176 PRO A C 1
ATOM 1412 O O . PRO A 1 176 ? -18.266 -2.146 -5.581 1.00 70.56 176 PRO A O 1
ATOM 1415 N N . GLN A 1 177 ? -16.724 -3.204 -6.821 1.00 77.00 177 GLN A N 1
ATOM 1416 C CA . GLN A 1 177 ? -17.319 -4.523 -6.643 1.00 77.00 177 GLN A CA 1
ATOM 1417 C C . GLN A 1 177 ? -17.291 -4.935 -5.167 1.00 77.00 177 GLN A C 1
ATOM 1419 O O . GLN A 1 177 ? -16.246 -4.930 -4.515 1.00 77.00 177 GLN A O 1
ATOM 1424 N N . LYS A 1 178 ? -18.446 -5.359 -4.644 1.00 82.94 178 LYS A N 1
ATOM 1425 C CA . LYS A 1 178 ? -18.577 -5.814 -3.248 1.00 82.94 178 LYS A CA 1
ATOM 1426 C C . LYS A 1 178 ? -17.799 -7.097 -2.963 1.00 82.94 178 LYS A C 1
ATOM 1428 O O . LYS A 1 178 ? -17.424 -7.337 -1.821 1.00 82.94 178 LYS A O 1
ATOM 1433 N N . VAL A 1 179 ? -17.575 -7.929 -3.978 1.00 85.69 179 VAL A N 1
ATOM 1434 C CA . VAL A 1 179 ? -16.851 -9.199 -3.868 1.00 85.69 179 VAL A CA 1
ATOM 1435 C C . VAL A 1 179 ? -15.823 -9.267 -4.982 1.00 85.69 179 VAL A C 1
ATOM 1437 O O . VAL A 1 179 ? -16.155 -8.994 -6.132 1.00 85.69 179 VAL A O 1
ATOM 1440 N N . ARG A 1 180 ? -14.590 -9.647 -4.646 1.00 83.56 180 ARG A N 1
ATOM 1441 C CA . ARG A 1 180 ? -13.472 -9.687 -5.585 1.00 83.56 180 ARG A CA 1
ATOM 1442 C C . ARG A 1 180 ? -12.550 -10.867 -5.306 1.00 83.56 180 ARG A C 1
ATOM 1444 O O . ARG A 1 180 ? -12.213 -11.109 -4.153 1.00 83.56 180 ARG A O 1
ATOM 1451 N N . LEU A 1 181 ? -12.095 -11.555 -6.348 1.00 81.88 181 LEU A N 1
ATOM 1452 C CA . LEU A 1 181 ? -10.958 -12.467 -6.246 1.00 81.88 181 LEU A CA 1
ATOM 1453 C C . LEU A 1 181 ? -9.670 -11.692 -6.528 1.00 81.88 181 LEU A C 1
ATOM 1455 O O . LEU A 1 181 ? -9.587 -10.993 -7.534 1.00 81.88 181 LEU A O 1
ATOM 1459 N N . VAL A 1 182 ? -8.692 -11.818 -5.639 1.00 77.31 182 VAL A N 1
ATOM 1460 C CA . VAL A 1 182 ? -7.316 -11.380 -5.874 1.00 77.31 182 VAL A CA 1
ATOM 1461 C C . VAL A 1 182 ? -6.475 -12.639 -6.023 1.00 77.31 182 VAL A C 1
ATOM 1463 O O . VAL A 1 182 ? -6.275 -13.361 -5.044 1.00 77.31 182 VAL A O 1
ATOM 1466 N N . ASP A 1 183 ? -6.047 -12.919 -7.248 1.00 72.06 183 ASP A N 1
ATOM 1467 C CA . ASP A 1 183 ? -5.170 -14.037 -7.598 1.00 72.06 183 ASP A CA 1
ATOM 1468 C C . ASP A 1 183 ? -3.732 -13.514 -7.707 1.00 72.06 183 ASP A C 1
ATOM 1470 O O . ASP A 1 183 ? -3.499 -12.434 -8.241 1.00 72.06 183 ASP A O 1
ATOM 1474 N N . TRP A 1 184 ? -2.764 -14.242 -7.157 1.00 70.88 184 TRP A N 1
ATOM 1475 C CA . TRP A 1 184 ? -1.342 -13.902 -7.252 1.00 70.88 184 TRP A CA 1
ATOM 1476 C C . TRP A 1 184 ? -0.497 -15.010 -7.899 1.00 70.88 184 TRP A C 1
ATOM 1478 O O . TRP A 1 184 ? 0.728 -14.870 -7.994 1.00 70.88 184 TRP A O 1
ATOM 1488 N N . TRP A 1 185 ? -1.108 -16.113 -8.349 1.00 54.06 185 TRP A N 1
ATOM 1489 C CA . TRP A 1 185 ? -0.416 -17.281 -8.912 1.00 54.06 185 TRP A CA 1
ATOM 1490 C C . TRP A 1 185 ? 0.248 -17.006 -10.263 1.00 54.06 185 TRP A C 1
ATOM 1492 O O . TRP A 1 185 ? 1.283 -17.595 -10.576 1.00 54.06 185 TRP A O 1
ATOM 1502 N N . THR A 1 186 ? -0.286 -16.080 -11.057 1.00 47.97 186 THR A N 1
ATOM 1503 C CA . THR A 1 186 ? 0.277 -15.720 -12.367 1.00 47.97 186 THR A CA 1
ATOM 1504 C C . THR A 1 186 ? 1.325 -14.610 -12.317 1.00 47.97 186 THR A C 1
ATOM 1506 O O . THR A 1 186 ? 1.808 -14.211 -13.383 1.00 47.97 186 THR A O 1
ATOM 1509 N N . GLY A 1 187 ? 1.757 -14.137 -11.134 1.00 44.53 187 GLY A N 1
ATOM 1510 C CA . GLY A 1 187 ? 2.661 -12.994 -11.175 1.00 44.53 187 GLY A CA 1
ATOM 1511 C C . GLY A 1 187 ? 3.337 -12.393 -9.953 1.00 44.53 187 GLY A C 1
ATOM 1512 O O . GLY A 1 187 ? 4.302 -11.669 -10.166 1.00 44.53 187 GLY A O 1
ATOM 1513 N N . GLY A 1 188 ? 2.943 -12.669 -8.712 1.00 42.94 188 GLY A N 1
ATOM 1514 C CA . GLY A 1 188 ? 3.638 -12.094 -7.551 1.00 42.94 188 GLY A CA 1
ATOM 1515 C C . GLY A 1 188 ? 2.691 -11.578 -6.478 1.00 42.94 188 GLY A C 1
ATOM 1516 O O . GLY A 1 188 ? 1.536 -11.273 -6.745 1.00 42.94 188 GLY A O 1
ATOM 1517 N N . GLY A 1 189 ? 3.182 -11.535 -5.237 1.00 40.66 189 GLY A N 1
ATOM 1518 C CA . GLY A 1 189 ? 2.360 -11.267 -4.057 1.00 40.66 189 GLY A CA 1
ATOM 1519 C C . GLY A 1 189 ? 1.595 -9.947 -4.157 1.00 40.66 189 GLY A C 1
ATOM 1520 O O . GLY A 1 189 ? 2.201 -8.894 -4.343 1.00 40.66 189 GLY A O 1
ATOM 1521 N N . ALA A 1 190 ? 0.274 -10.014 -3.998 1.00 38.84 190 ALA A N 1
ATOM 1522 C CA . ALA A 1 190 ? -0.581 -8.840 -4.013 1.00 38.84 190 ALA A CA 1
ATOM 1523 C C . ALA A 1 190 ? -0.269 -7.928 -2.816 1.00 38.84 190 ALA A C 1
ATOM 1525 O O . ALA A 1 190 ? -0.327 -8.346 -1.657 1.00 38.84 190 ALA A O 1
ATOM 1526 N N . ALA A 1 191 ? 0.030 -6.663 -3.101 1.00 41.72 191 ALA A N 1
ATOM 1527 C CA . ALA A 1 191 ? 0.086 -5.596 -2.114 1.00 41.72 191 ALA A CA 1
ATOM 1528 C C . ALA A 1 191 ? -1.125 -4.673 -2.306 1.00 41.72 191 ALA A C 1
ATOM 1530 O O . ALA A 1 191 ? -1.516 -4.364 -3.430 1.00 41.72 191 ALA A O 1
ATOM 1531 N N . ILE A 1 192 ? -1.721 -4.208 -1.205 1.00 35.69 192 ILE A N 1
ATOM 1532 C CA . ILE A 1 192 ? -2.658 -3.081 -1.252 1.00 35.69 192 ILE A CA 1
ATOM 1533 C C . ILE A 1 192 ? -1.810 -1.839 -1.539 1.00 35.69 192 ILE A C 1
ATOM 1535 O O . ILE A 1 192 ? -1.053 -1.387 -0.680 1.00 35.69 192 ILE A O 1
ATOM 1539 N N . CYS A 1 193 ? -1.895 -1.316 -2.760 1.00 32.41 193 CYS A N 1
ATOM 1540 C CA . CYS A 1 193 ? -1.130 -0.151 -3.191 1.00 32.41 193 CYS A CA 1
ATOM 1541 C C . CYS A 1 193 ? -2.023 1.087 -3.265 1.00 32.41 193 CYS A C 1
ATOM 1543 O O . CYS A 1 193 ? -3.080 1.064 -3.890 1.00 32.41 193 CYS A O 1
ATOM 1545 N N . CYS A 1 194 ? -1.575 2.183 -2.650 1.00 27.28 194 CYS A N 1
ATOM 1546 C CA . CYS A 1 194 ? -2.101 3.513 -2.939 1.00 27.28 194 CYS A CA 1
ATOM 1547 C C . CYS A 1 194 ? -1.506 3.964 -4.277 1.00 27.28 194 CYS A C 1
ATOM 1549 O O . CYS A 1 194 ? -0.286 4.070 -4.400 1.00 27.28 194 CYS A O 1
ATOM 1551 N N . TRP A 1 195 ? -2.357 4.184 -5.274 1.00 27.83 195 TRP A N 1
ATOM 1552 C CA . TRP A 1 195 ? -1.965 4.657 -6.598 1.00 27.83 195 TRP A CA 1
ATOM 1553 C C . TRP A 1 195 ? -2.474 6.091 -6.807 1.00 27.83 195 TRP A C 1
ATOM 1555 O O . TRP A 1 195 ? -3.638 6.373 -6.528 1.00 27.83 195 TRP A O 1
ATOM 1565 N N . ASP A 1 196 ? -1.625 6.972 -7.348 1.00 25.19 196 ASP A N 1
ATOM 1566 C CA . ASP A 1 196 ? -2.005 8.291 -7.877 1.00 25.19 196 ASP A CA 1
ATOM 1567 C C . ASP A 1 196 ? -2.196 8.216 -9.402 1.00 25.19 196 ASP A C 1
ATOM 1569 O O . ASP A 1 196 ? -1.260 7.952 -10.160 1.00 25.19 196 ASP A O 1
ATOM 1573 N N . ALA A 1 197 ? -3.445 8.357 -9.850 1.00 24.48 197 ALA A N 1
ATOM 1574 C CA . ALA A 1 197 ? -3.811 8.365 -11.259 1.00 24.48 197 ALA A CA 1
ATOM 1575 C C . ALA A 1 197 ? -3.983 9.813 -11.723 1.00 24.48 197 ALA A C 1
ATOM 1577 O O . ALA A 1 197 ? -5.094 10.264 -11.998 1.00 24.48 197 ALA A O 1
ATOM 1578 N N . THR A 1 198 ? -2.877 10.539 -11.834 1.00 26.02 198 THR A N 1
ATOM 1579 C CA . THR A 1 198 ? -2.835 11.806 -12.563 1.00 26.02 198 THR A CA 1
ATOM 1580 C C . THR A 1 198 ? -2.175 11.579 -13.925 1.00 26.02 198 THR A C 1
ATOM 1582 O O . THR A 1 198 ? -1.026 11.152 -14.026 1.00 26.02 198 THR A O 1
ATOM 1585 N N . ARG A 1 199 ? -2.980 11.765 -14.982 1.00 31.12 199 ARG A N 1
ATOM 1586 C CA . ARG A 1 199 ? -2.528 11.880 -16.378 1.00 31.12 199 ARG A CA 1
ATOM 1587 C C . ARG A 1 199 ? -1.791 13.193 -16.593 1.00 31.12 199 ARG A C 1
ATOM 1589 O O . ARG A 1 199 ? -2.224 14.195 -15.981 1.00 31.12 199 ARG A O 1
#

Organism: Salmonella enterica (NCBI:txid28901)

Foldseek 3Di:
DWDKDKDFDAFPVRHTQFIKIAIADDPDPDQQWDWDADPQQWIFIDGRNHTQWIWHADPVNQWIKIFGPPVPPCNVPQFDAQDPVNVVVLVVVDDVCNQVSVRVVVVCRCPVPPHRNDPRGIDTGGDWAWDDDPDPDPDPDDDPLQATKTWRDDHNDCPDFIAMDGSVPDADPVDGDRIDIDGCNVDGDDDPDDDRPDD

pLDDT: mean 76.18, std 15.47, range [24.48, 93.81]

Secondary structure (DSSP, 8-state):
--EEEEEEEE-TTS-EEEEEEEEE--S----SEEEEE-GGGEEEEEETTEEEEEEEE-TTSSEEEEEE-TT-TTTTSSSPPPPHHHHHHHHHT-TTTHHHHHHHHHHHHHHHSSS-SS-SSEEEE---EE----------PPPPGGG-EEEPPP-SS--S---EEEGGG---SSS--SEEEEE-TTTS-----------

Sequence (199 aa):
MTHYWWKDLLDRNNRWQGLELTVRAEQHPGHAMEMLSGHHGRMALQFQGETLFWATMLKDHSGVWLVFNADHPGQRELLPSVTSADVESVKAQGGQAWTSEWCRYFARRLMDTPAPLLPARRWLLRPMAPVSRSAPYSCQQSVPVANWRFDSPASAGNMGCDWALYGEDFPDLADPQKVRLVDWWTGGGAAICCWDATR